Protein AF-A0A1F5S0Z3-F1 (afdb_monomer_lite)

Secondary structure (DSSP, 8-state):
-PPPPEEEEEE-BS-SHHHHHHHTTTHHHHHHHTTSEEEE-TTTS-HHHHHSSSSPPPEEEEEEESB--SHHHHHHHHHHHHHEEEEEEEHHHHHH--GGGGGGGS-HHHHHHHH-TTGGGS-------GGGTS---EEE-BTTB-HHHHHHHHHHHHTTPPPPPP-SBHHHHHHHTT---GGGGT----GGGBB--STTHHHHTT-----TT-BPPSS---SS------HHHHHHHHHHHHTTTS-HHHHHHHHHHTT----

Organism: NCBI:txid1797985

pLDDT: mean 86.99, std 13.48, range [38.66, 97.75]

Foldseek 3Di:
DPAAFEEAEEEAPDPCVQVVLQCVCPPVNVVLCVRHHYQYDPVPDPVCSVPVPVARAAGQEYEYEAWHFDPVSLVVLVRNQVRYVAYEHFELCQAFNFQLLLCVVDDVVVVQVVPDVCSVVDRGDSTTHSVVRHDHPYYQYFPHGHNVLVSQCSVCVSVVHHRDFQQQFQVVLCVVVVFDDVVVVLDLACRRFAGDDPSNVQSVVVHHHLRRRHGHAQADPDDPDDDGDGSVNVVVVSVVSNVVRDPPVVNQVSCSSSNNDDD

InterPro domains:
  IPR006137 NADH:ubiquinone oxidoreductase-like, 20kDa subunit [PF01058] (15-156)
  IPR037024 [NiFe]-hydrogenase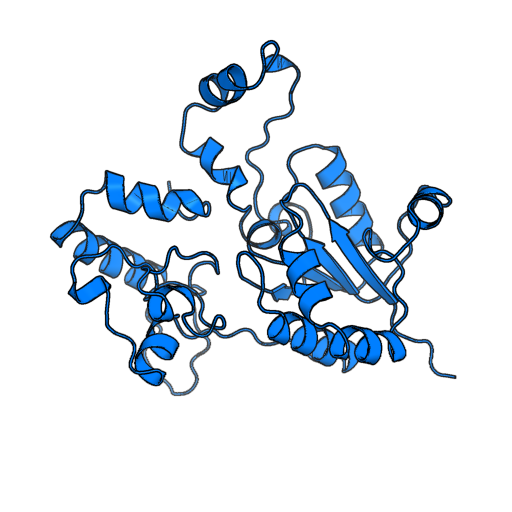, small subunit, N-terminal domain superfamily [G3DSA:3.40.50.700] (3-169)
  IPR051349 Hydrogenase complex-associated protein [PTHR42845] (3-248)

Radius of gyration: 19.69 Å; chains: 1; bounding box: 48×58×48 Å

Sequence (263 aa):
MKQKPKIAIISLTSCEGCEIAVLDLGAKLLEALKNVELVSFKYMMEASLCNKRNELPSCDIAFVEGSPANKKDIELLKEVRKKAEKVIALGHCAHLGGVQRMKNYGDKEKIAKSVYKQYKKIENNDGGGIDKYIKVDGVIPGCPITKDEFLRSLIAALAGREFEIEESPVCYECLNNSYECLLQKGEICLGPVTLGGCGAICVKSGQACWGCRGFLPEVLPLRDGACPVSTNAKLENLRSKLKEIASEEDIEGVEEIFGLRRD

Structure (mmCIF, N/CA/C/O backbone):
data_AF-A0A1F5S0Z3-F1
#
_entry.id   AF-A0A1F5S0Z3-F1
#
loop_
_atom_site.group_PDB
_atom_site.id
_atom_site.type_symbol
_atom_site.label_atom_id
_atom_site.label_alt_id
_atom_site.label_comp_id
_atom_site.label_asym_id
_atom_site.label_entity_id
_atom_site.label_seq_id
_atom_site.pdbx_PDB_ins_code
_atom_site.Cartn_x
_atom_site.Cartn_y
_atom_site.Cartn_z
_atom_site.occupancy
_atom_site.B_iso_or_equiv
_atom_site.auth_seq_id
_atom_site.auth_comp_id
_atom_site.auth_asym_id
_atom_site.auth_atom_id
_atom_site.pdbx_PDB_model_num
ATOM 1 N N . MET A 1 1 ? -28.296 -8.818 22.480 1.00 49.31 1 MET A N 1
ATOM 2 C CA . MET A 1 1 ? -27.742 -8.611 21.122 1.00 49.31 1 MET A CA 1
ATOM 3 C C . MET A 1 1 ? -26.228 -8.708 21.216 1.00 49.31 1 MET A C 1
ATOM 5 O O . MET A 1 1 ? -25.681 -8.134 22.147 1.00 49.31 1 MET A O 1
ATOM 9 N N . LYS A 1 2 ? -25.561 -9.463 20.333 1.00 63.94 2 LYS A N 1
ATOM 10 C CA . LYS A 1 2 ? -24.088 -9.525 20.302 1.00 63.94 2 LYS A CA 1
ATOM 11 C C . LYS A 1 2 ? -23.564 -8.147 19.873 1.00 63.94 2 LYS A C 1
ATOM 13 O O . LYS A 1 2 ? -24.117 -7.573 18.935 1.00 63.94 2 LYS A O 1
ATOM 18 N N . GLN A 1 3 ? -22.588 -7.591 20.589 1.00 83.81 3 GLN A N 1
ATOM 19 C CA . GLN A 1 3 ? -22.016 -6.287 20.244 1.00 83.81 3 GLN A CA 1
ATOM 20 C C . GLN A 1 3 ? -21.359 -6.377 18.861 1.00 83.81 3 GLN A C 1
ATOM 22 O O . GLN A 1 3 ? -20.687 -7.366 18.567 1.00 83.81 3 GLN A O 1
ATOM 27 N N . LYS A 1 4 ? -21.624 -5.394 17.991 1.00 90.56 4 LYS A N 1
ATOM 28 C CA . LYS A 1 4 ? -21.032 -5.360 16.650 1.00 90.56 4 LYS A CA 1
ATOM 29 C C . LYS A 1 4 ? -19.539 -5.039 16.767 1.00 90.56 4 LYS A C 1
ATOM 31 O O . LYS A 1 4 ? -19.211 -4.141 17.543 1.00 90.56 4 LYS A O 1
ATOM 36 N N . PRO A 1 5 ? -18.664 -5.709 16.000 1.00 92.50 5 PRO A N 1
ATOM 37 C CA . PRO A 1 5 ? -17.255 -5.349 15.956 1.00 92.50 5 PRO A CA 1
ATOM 38 C C . PRO A 1 5 ? -17.068 -3.912 15.471 1.00 92.50 5 PRO A C 1
ATOM 40 O O . PRO A 1 5 ? -17.700 -3.487 14.502 1.00 92.50 5 PRO A O 1
ATOM 43 N N . LYS A 1 6 ? -16.208 -3.172 16.154 1.00 93.31 6 LYS A N 1
ATOM 44 C CA . LYS A 1 6 ? -15.844 -1.790 15.890 1.00 93.31 6 LYS A CA 1
ATOM 45 C C . LYS A 1 6 ? -14.683 -1.732 14.917 1.00 93.31 6 LYS A C 1
ATOM 47 O O . LYS A 1 6 ? -13.618 -2.290 15.181 1.00 93.31 6 LYS A O 1
ATOM 52 N N . ILE A 1 7 ? -14.871 -1.004 13.826 1.00 94.31 7 ILE A N 1
ATOM 53 C CA . ILE A 1 7 ? -13.841 -0.792 12.814 1.00 94.31 7 ILE A CA 1
ATOM 54 C C . ILE A 1 7 ? -13.493 0.690 12.683 1.00 94.31 7 ILE A C 1
ATOM 56 O O . ILE A 1 7 ? -14.362 1.561 12.772 1.00 94.31 7 ILE A O 1
ATOM 60 N N . ALA A 1 8 ? -12.216 0.966 12.453 1.00 94.50 8 ALA A N 1
ATOM 61 C CA . ALA A 1 8 ? -11.696 2.291 12.155 1.00 94.50 8 ALA A CA 1
ATOM 62 C C . ALA A 1 8 ? -10.922 2.266 10.831 1.00 94.50 8 ALA A C 1
ATOM 64 O O . ALA A 1 8 ? -10.193 1.316 10.558 1.00 94.50 8 ALA A O 1
ATOM 65 N N . ILE A 1 9 ? -11.065 3.315 10.026 1.00 95.25 9 ILE A N 1
ATOM 66 C CA . ILE A 1 9 ? -10.259 3.589 8.836 1.00 95.25 9 ILE A CA 1
ATOM 67 C C . ILE A 1 9 ? -9.557 4.923 9.081 1.00 95.25 9 ILE A C 1
ATOM 69 O O . ILE A 1 9 ? -10.210 5.957 9.242 1.00 95.25 9 ILE A O 1
ATOM 73 N N . ILE A 1 10 ? -8.231 4.877 9.186 1.00 95.12 10 ILE A N 1
ATOM 74 C CA . ILE A 1 10 ? -7.384 5.996 9.598 1.00 95.12 10 ILE A CA 1
ATOM 75 C C . ILE A 1 10 ? -6.453 6.375 8.454 1.00 95.12 10 ILE A C 1
ATOM 77 O O . ILE A 1 10 ? -5.756 5.518 7.917 1.00 95.12 10 ILE A O 1
ATOM 81 N N . SER A 1 11 ? -6.405 7.667 8.143 1.00 93.62 11 SER A N 1
ATOM 82 C CA . SER A 1 11 ? -5.531 8.224 7.113 1.00 93.62 11 SER A CA 1
ATOM 83 C C . SER A 1 11 ? -4.340 8.943 7.737 1.00 93.62 11 SER A C 1
ATOM 85 O O . SER A 1 11 ? -4.516 9.801 8.607 1.00 93.62 11 SER A O 1
ATOM 87 N N . LEU A 1 12 ? -3.135 8.603 7.285 1.00 93.75 12 LEU A N 1
ATOM 88 C CA . LEU A 1 12 ? -1.908 9.372 7.505 1.00 93.75 12 LEU A CA 1
ATOM 89 C C . LEU A 1 12 ? -1.606 10.229 6.261 1.00 93.75 12 LEU A C 1
ATOM 91 O O . LEU A 1 12 ? -2.512 10.651 5.546 1.00 93.75 12 LEU A O 1
ATOM 95 N N . THR A 1 13 ? -0.329 10.480 5.961 1.00 92.06 13 THR A N 1
ATOM 96 C CA . THR A 1 13 ? 0.062 11.139 4.711 1.00 92.06 13 THR A CA 1
ATOM 97 C C . THR A 1 13 ? -0.139 10.184 3.527 1.00 92.06 13 THR A C 1
ATOM 99 O O . THR A 1 13 ? 0.563 9.174 3.398 1.00 92.06 13 THR A O 1
ATOM 102 N N . SER A 1 14 ? -1.116 10.493 2.670 1.00 92.56 14 SER A N 1
ATOM 103 C CA . SER A 1 14 ? -1.540 9.659 1.537 1.00 92.56 14 SER A CA 1
ATOM 104 C C . SER A 1 14 ? -2.239 10.482 0.439 1.00 92.56 14 SER A C 1
ATOM 106 O O . SER A 1 14 ? -2.376 11.700 0.553 1.00 92.56 14 SER A O 1
ATOM 108 N N . CYS A 1 15 ? -2.677 9.805 -0.629 1.00 94.88 15 CYS A N 1
ATOM 109 C CA . CYS A 1 15 ? -3.608 10.347 -1.625 1.00 94.88 15 CYS A CA 1
ATOM 110 C C . CYS A 1 15 ? -5.074 9.949 -1.363 1.00 94.88 15 CYS A C 1
ATOM 112 O O . CYS A 1 15 ? -5.926 10.255 -2.193 1.00 94.88 15 CYS A O 1
ATOM 114 N N . GLU A 1 16 ? -5.349 9.242 -0.258 1.00 95.31 16 GLU A N 1
ATOM 115 C CA . GLU A 1 16 ? -6.662 8.694 0.129 1.00 95.31 16 GLU A CA 1
ATOM 116 C C . GLU A 1 16 ? -7.268 7.720 -0.910 1.00 95.31 16 GLU A C 1
ATOM 118 O O . GLU A 1 16 ? -8.456 7.397 -0.887 1.00 95.31 16 GLU A O 1
ATOM 123 N N . GLY A 1 17 ? -6.453 7.213 -1.840 1.00 96.50 17 GLY A N 1
ATOM 124 C CA . GLY A 1 17 ? -6.903 6.329 -2.912 1.00 96.50 17 GLY A CA 1
ATOM 125 C C . GLY A 1 17 ? -7.399 4.969 -2.416 1.00 96.50 17 GLY A C 1
ATOM 126 O O . GLY A 1 17 ? -8.270 4.375 -3.056 1.00 96.50 17 GLY A O 1
ATOM 127 N N . CYS A 1 18 ? -6.886 4.463 -1.288 1.00 97.56 18 CYS A N 1
ATOM 128 C CA . CYS A 1 18 ? -7.368 3.190 -0.745 1.00 97.56 18 CYS A CA 1
ATOM 129 C C . CYS A 1 18 ? -8.739 3.365 -0.081 1.00 97.56 18 CYS A C 1
ATOM 131 O O . CYS A 1 18 ? -9.613 2.523 -0.278 1.00 97.56 18 CYS A O 1
ATOM 133 N N . GLU A 1 19 ? -8.971 4.479 0.614 1.00 95.81 19 GLU A N 1
ATOM 134 C CA . GLU A 1 19 ? -10.295 4.877 1.108 1.00 95.81 19 GLU A CA 1
ATOM 135 C C . GLU A 1 19 ? -11.322 4.997 -0.030 1.00 95.81 19 GLU 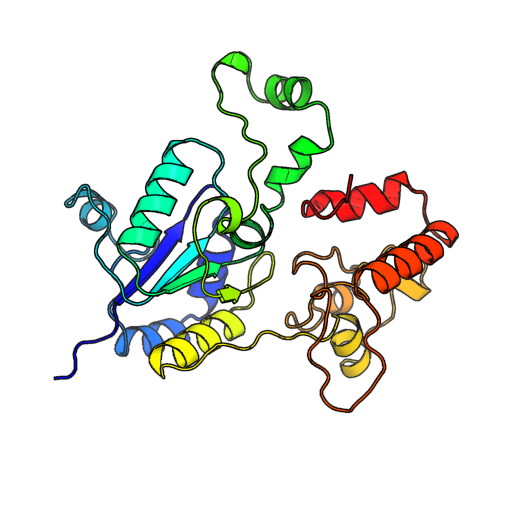A C 1
ATOM 137 O O . GLU A 1 19 ? -12.435 4.478 0.091 1.00 95.81 19 GLU A O 1
ATOM 142 N N . ILE A 1 20 ? -10.949 5.586 -1.173 1.00 96.56 20 ILE A N 1
ATOM 143 C CA . ILE A 1 20 ? -11.828 5.624 -2.355 1.00 96.56 20 ILE A CA 1
ATOM 144 C C . ILE A 1 20 ? -12.121 4.213 -2.888 1.00 96.56 20 ILE A C 1
ATOM 146 O O . ILE A 1 20 ? -13.270 3.912 -3.210 1.00 96.56 20 ILE A O 1
ATOM 150 N N . ALA A 1 21 ? -11.130 3.316 -2.929 1.00 96.50 21 ALA A N 1
ATOM 151 C CA . ALA A 1 21 ? -11.349 1.924 -3.330 1.00 96.50 21 ALA A CA 1
ATOM 152 C C . ALA A 1 21 ? -12.316 1.182 -2.384 1.00 96.50 21 ALA A C 1
ATOM 154 O O . ALA A 1 21 ? -13.112 0.357 -2.836 1.00 96.50 21 ALA A O 1
ATOM 155 N N . VAL A 1 22 ? -12.296 1.501 -1.084 1.00 95.88 22 VAL A N 1
ATOM 156 C CA . VAL A 1 22 ? -13.283 0.999 -0.114 1.00 95.88 22 VAL A CA 1
ATOM 157 C C . VAL A 1 22 ? -14.678 1.538 -0.426 1.00 95.88 22 VAL A C 1
ATOM 159 O O . VAL A 1 22 ? -15.637 0.769 -0.431 1.00 95.88 22 VAL A O 1
ATOM 162 N N . LEU A 1 23 ? -14.816 2.832 -0.723 1.00 94.94 23 LEU A N 1
ATOM 163 C CA . LEU A 1 23 ? -16.108 3.433 -1.079 1.00 94.94 23 LEU A CA 1
ATOM 164 C C . LEU A 1 23 ? -16.683 2.866 -2.391 1.00 94.94 23 LEU A C 1
ATOM 166 O O . LEU A 1 23 ? -17.899 2.696 -2.499 1.00 94.94 23 LEU A O 1
ATOM 170 N N . ASP A 1 24 ? -15.830 2.479 -3.345 1.00 95.62 24 ASP A N 1
ATOM 171 C CA . ASP A 1 24 ? -16.217 1.853 -4.623 1.00 95.62 24 ASP A CA 1
ATOM 172 C C . ASP A 1 24 ? -16.840 0.441 -4.474 1.00 95.62 24 ASP A C 1
ATOM 174 O O . ASP A 1 24 ? -17.329 -0.170 -5.432 1.00 95.62 24 ASP A O 1
ATOM 178 N N . LEU A 1 25 ? -16.888 -0.101 -3.252 1.00 95.06 25 LEU A N 1
ATOM 179 C CA . LEU A 1 25 ? -17.724 -1.264 -2.932 1.00 95.06 25 LEU A CA 1
ATOM 180 C C . LEU A 1 25 ? -19.227 -0.958 -3.006 1.00 95.06 25 LEU A C 1
ATOM 182 O O . LEU A 1 25 ? -20.027 -1.888 -3.151 1.00 95.06 25 LEU A O 1
ATOM 186 N N . GLY A 1 26 ? -19.626 0.312 -2.884 1.00 94.12 26 GLY A N 1
ATOM 187 C CA . GLY A 1 26 ? -21.016 0.752 -2.989 1.00 94.12 26 GLY A CA 1
ATOM 188 C C . GLY A 1 26 ? -21.960 -0.047 -2.085 1.00 94.12 26 GLY A C 1
ATOM 189 O O . GLY A 1 26 ? -21.800 -0.090 -0.864 1.00 94.12 26 GLY A O 1
ATOM 190 N N . ALA A 1 27 ? -22.942 -0.727 -2.683 1.00 94.44 27 ALA A N 1
ATOM 191 C CA . ALA A 1 27 ? -23.936 -1.515 -1.950 1.00 94.44 27 ALA A CA 1
ATOM 192 C C . ALA A 1 27 ? -23.319 -2.604 -1.050 1.00 94.44 27 ALA A C 1
ATOM 194 O O . ALA A 1 27 ? -23.827 -2.840 0.048 1.00 94.44 27 ALA A O 1
ATOM 195 N N . LYS A 1 28 ? -22.201 -3.221 -1.466 1.00 93.94 28 LYS A N 1
ATOM 196 C CA . LYS A 1 28 ? -21.509 -4.242 -0.661 1.00 93.94 28 LYS A CA 1
ATOM 197 C C . LYS A 1 28 ? -20.937 -3.654 0.631 1.00 93.94 28 LYS A C 1
ATOM 199 O O . LYS A 1 28 ? -20.971 -4.315 1.666 1.00 93.94 28 LYS A O 1
ATOM 204 N N . LEU A 1 29 ? -20.449 -2.408 0.597 1.00 92.06 29 LEU A N 1
ATOM 205 C CA . LEU A 1 29 ? -19.976 -1.721 1.802 1.00 92.06 29 LEU A CA 1
ATOM 206 C C . LEU A 1 29 ? -21.134 -1.475 2.766 1.00 92.06 29 LEU A C 1
ATOM 208 O O . LEU A 1 29 ? -21.024 -1.796 3.943 1.00 92.06 29 LEU A O 1
ATOM 212 N N . LEU A 1 30 ? -22.265 -0.969 2.268 1.00 91.56 30 LEU A N 1
ATOM 213 C CA . LEU A 1 30 ? -23.451 -0.729 3.097 1.00 91.56 30 LEU A CA 1
ATOM 214 C C . LEU A 1 30 ? -23.964 -2.015 3.756 1.00 91.56 30 LEU A C 1
ATOM 216 O O . LEU A 1 30 ? -24.409 -1.990 4.901 1.00 91.56 30 LEU A O 1
ATOM 220 N N . GLU A 1 31 ? -23.891 -3.144 3.053 1.00 92.56 31 GLU A N 1
ATOM 221 C CA . GLU A 1 31 ? -24.221 -4.452 3.613 1.00 92.56 31 GLU A CA 1
ATOM 222 C C . GLU A 1 31 ? -23.225 -4.893 4.692 1.00 92.56 31 GLU A C 1
ATOM 224 O O . GLU A 1 31 ? -23.645 -5.305 5.776 1.00 92.56 31 GLU A O 1
ATOM 229 N N . ALA A 1 32 ? -21.920 -4.740 4.450 1.00 90.31 32 ALA A N 1
ATOM 230 C CA . ALA A 1 32 ? -20.891 -5.031 5.445 1.00 90.31 32 ALA A CA 1
ATOM 231 C C . ALA A 1 32 ? -21.077 -4.181 6.717 1.00 90.31 32 ALA A C 1
ATOM 233 O O . ALA A 1 32 ? -21.054 -4.715 7.828 1.00 90.31 32 ALA A O 1
ATOM 234 N N . LEU A 1 33 ? -21.384 -2.888 6.562 1.00 89.81 33 LEU A N 1
ATOM 235 C CA . LEU A 1 33 ? -21.642 -1.945 7.656 1.00 89.81 33 LEU A CA 1
ATOM 236 C C . LEU A 1 33 ? -22.876 -2.293 8.505 1.00 89.81 33 LEU A C 1
ATOM 238 O O . LEU A 1 33 ? -22.985 -1.836 9.640 1.00 89.81 33 LEU A O 1
ATOM 242 N N . LYS A 1 34 ? -23.790 -3.159 8.041 1.00 91.75 34 LYS A N 1
ATOM 243 C CA . LYS A 1 34 ? -24.868 -3.682 8.905 1.00 91.75 34 LYS A CA 1
ATOM 244 C C . LYS A 1 34 ? -24.325 -4.564 10.030 1.00 91.75 34 LYS A C 1
ATOM 246 O O . LYS A 1 34 ? -24.973 -4.656 11.074 1.00 91.75 34 LYS A O 1
ATOM 251 N N . ASN A 1 35 ? -23.157 -5.174 9.842 1.00 91.69 35 ASN A N 1
ATOM 252 C CA . ASN A 1 35 ? -22.566 -6.148 10.761 1.00 91.69 35 ASN A CA 1
ATOM 253 C C . ASN A 1 35 ? -21.446 -5.569 11.636 1.00 91.69 35 ASN A C 1
ATOM 255 O O . ASN A 1 35 ? -21.014 -6.237 12.571 1.00 91.69 35 ASN A O 1
ATOM 259 N N . VAL A 1 36 ? -21.019 -4.331 11.377 1.00 92.25 36 VAL A N 1
ATOM 260 C CA . VAL A 1 36 ? -19.950 -3.645 12.117 1.00 92.25 36 VAL A CA 1
ATOM 261 C C . VAL A 1 36 ? -20.405 -2.280 12.621 1.00 92.25 36 VAL A C 1
ATOM 263 O O . VAL A 1 36 ? -21.405 -1.728 12.168 1.00 92.25 36 VAL A O 1
ATOM 266 N N . GLU A 1 37 ? -19.684 -1.741 13.592 1.00 91.69 37 GLU A N 1
ATOM 267 C CA . GLU A 1 37 ? -19.801 -0.362 14.051 1.00 91.69 37 GLU A CA 1
ATOM 268 C C . GLU A 1 37 ? -18.601 0.423 13.510 1.00 91.69 37 GLU A C 1
ATOM 270 O O . GLU A 1 37 ? -17.456 0.139 13.846 1.00 91.69 37 GLU A O 1
ATOM 275 N N . LEU A 1 38 ? -18.843 1.407 12.649 1.00 90.38 38 LEU A N 1
ATOM 276 C CA . LEU A 1 38 ? -17.786 2.270 12.133 1.00 90.38 38 LEU A CA 1
ATOM 277 C C . LEU A 1 38 ? -17.525 3.399 13.135 1.00 90.38 38 LEU A C 1
ATOM 279 O O . LEU A 1 38 ? -18.386 4.255 13.333 1.00 90.38 38 LEU A O 1
ATOM 283 N N . VAL A 1 39 ? -16.359 3.383 13.783 1.00 90.69 39 VAL A N 1
ATOM 284 C CA . VAL A 1 39 ? -16.029 4.334 14.861 1.00 90.69 39 VAL A CA 1
ATOM 285 C C . VAL A 1 39 ? -15.120 5.476 14.414 1.00 90.69 39 VAL A C 1
ATOM 287 O O . VAL A 1 39 ? -15.043 6.494 15.098 1.00 90.69 39 VAL A O 1
ATOM 290 N N . SER A 1 40 ? -14.442 5.320 13.276 1.00 89.00 40 SER A N 1
ATOM 291 C CA . SER A 1 40 ? -13.675 6.383 12.628 1.00 89.00 40 SER A CA 1
ATOM 292 C C . SER A 1 40 ? -13.595 6.118 11.128 1.00 89.00 40 SER A C 1
ATOM 294 O O . SER A 1 40 ? -13.119 5.060 10.726 1.00 89.00 40 SER A O 1
ATOM 296 N N . PHE A 1 41 ? -14.078 7.052 10.309 1.00 90.00 41 PHE A N 1
ATOM 297 C CA . PHE A 1 41 ? -13.842 7.095 8.865 1.00 90.00 41 PHE A CA 1
ATOM 298 C C . PHE A 1 41 ? -14.169 8.497 8.355 1.00 90.00 41 PHE A C 1
ATOM 300 O O . PHE A 1 41 ? -15.328 8.918 8.367 1.00 90.00 41 PHE A O 1
ATOM 307 N N . LYS A 1 42 ? -13.144 9.224 7.910 1.00 84.69 42 LYS A N 1
ATOM 308 C CA . LYS A 1 42 ? -13.230 10.651 7.568 1.00 84.69 42 LYS A CA 1
ATOM 309 C C . LYS A 1 42 ? -14.294 10.967 6.509 1.00 84.69 42 LYS A C 1
ATOM 311 O O . LYS A 1 42 ? -14.920 12.018 6.587 1.00 84.69 42 LYS A O 1
ATOM 316 N N . TYR A 1 43 ? -14.531 10.059 5.562 1.00 84.75 43 TYR A N 1
ATOM 317 C CA . TYR A 1 43 ? -15.522 10.245 4.497 1.00 84.75 43 TYR A CA 1
ATOM 318 C C . TYR A 1 43 ? -16.972 9.969 4.906 1.00 84.75 43 TYR A C 1
ATOM 320 O O . TYR A 1 43 ? -17.891 10.447 4.246 1.00 84.75 43 TYR A O 1
ATOM 328 N N . MET A 1 44 ? -17.200 9.193 5.968 1.00 79.50 44 MET A N 1
ATOM 329 C CA . MET A 1 44 ? -18.547 8.767 6.376 1.00 79.50 44 MET A CA 1
ATOM 330 C C . MET A 1 44 ? -19.010 9.362 7.704 1.00 79.50 44 MET A C 1
ATOM 332 O O . MET A 1 44 ? -20.181 9.231 8.058 1.00 79.50 44 MET A O 1
ATOM 336 N N . MET A 1 45 ? -18.110 9.992 8.454 1.00 78.19 45 MET A N 1
ATOM 337 C CA . MET A 1 45 ? -18.397 10.534 9.775 1.00 78.19 45 MET A CA 1
ATOM 338 C C . MET A 1 45 ? -18.180 12.040 9.782 1.00 78.19 45 MET A C 1
ATOM 340 O O . MET A 1 45 ? -17.230 12.549 9.192 1.00 78.19 45 MET A O 1
ATOM 344 N N . GLU A 1 46 ? -19.052 12.768 10.480 1.00 63.16 46 GLU A N 1
ATOM 345 C CA . GLU A 1 46 ? -18.839 14.197 10.677 1.00 63.16 46 GLU A CA 1
ATOM 346 C C . GLU A 1 46 ? -17.492 14.443 11.360 1.00 63.16 46 GLU A C 1
ATOM 348 O O . GLU A 1 46 ? -17.186 13.839 12.391 1.00 63.16 46 GLU A O 1
ATOM 353 N N . ALA A 1 47 ? -16.736 15.428 10.867 1.00 56.69 47 ALA A N 1
ATOM 354 C CA . ALA A 1 47 ? -15.515 15.890 11.525 1.00 56.69 47 ALA A CA 1
ATOM 355 C C . ALA A 1 47 ? -15.760 16.259 13.002 1.00 56.69 47 ALA A C 1
ATOM 357 O O . ALA A 1 47 ? -14.874 16.110 13.836 1.00 56.69 47 ALA A O 1
ATOM 358 N N . SER A 1 48 ? -16.983 16.686 13.346 1.00 46.84 48 SER A N 1
ATOM 359 C CA . SER A 1 48 ? -17.397 16.977 14.720 1.00 46.84 48 SER A CA 1
ATOM 360 C C . SER A 1 48 ? -17.399 15.732 15.623 1.00 46.84 48 SER A C 1
ATOM 362 O O . SER A 1 48 ? -17.085 15.846 16.802 1.00 46.84 48 SER A O 1
ATOM 364 N N . LEU A 1 49 ? -17.691 14.541 15.093 1.00 51.06 49 LEU A N 1
ATOM 365 C CA . LEU A 1 49 ? -17.675 13.275 15.833 1.00 51.06 49 LEU A CA 1
ATOM 366 C C . LEU A 1 49 ? -16.253 12.727 15.992 1.00 51.06 49 LEU A C 1
ATOM 368 O O . LEU A 1 49 ? -15.943 12.169 17.043 1.00 51.06 49 LEU A O 1
ATOM 372 N N . CYS A 1 50 ? -15.385 12.965 15.005 1.00 50.06 50 CYS A N 1
ATOM 373 C CA . CYS A 1 50 ? -13.955 12.662 15.093 1.00 50.06 50 CYS A CA 1
ATOM 374 C C . CYS A 1 50 ? -13.196 13.633 16.022 1.00 50.06 50 CYS A C 1
ATOM 376 O O . CYS A 1 50 ? -12.213 13.231 16.629 1.00 50.06 50 CYS A O 1
ATOM 378 N N . ASN A 1 51 ? -13.668 14.884 16.169 1.00 43.53 51 ASN A N 1
ATOM 379 C CA . ASN A 1 51 ? -13.007 15.939 16.957 1.00 43.53 51 ASN A CA 1
ATOM 380 C C . AS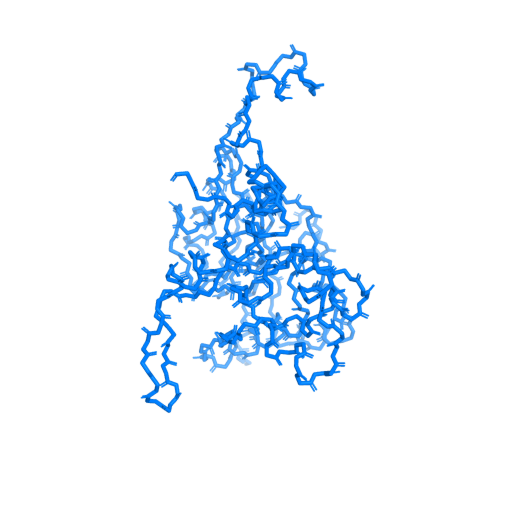N A 1 51 ? -13.639 16.219 18.340 1.00 43.53 51 ASN A C 1
ATOM 382 O O . ASN A 1 51 ? -13.000 16.849 19.176 1.00 43.53 51 ASN A O 1
ATOM 386 N N . LYS A 1 52 ? -14.888 15.805 18.627 1.00 43.72 52 LYS A N 1
ATOM 387 C CA . LYS A 1 52 ? -15.531 16.046 19.947 1.00 43.72 52 LYS A CA 1
ATOM 388 C C . LYS A 1 52 ? -14.906 15.240 21.081 1.00 43.72 52 LYS A C 1
ATOM 390 O O . LYS A 1 52 ? -15.052 15.602 22.245 1.00 43.72 52 LYS A O 1
ATOM 395 N N . ARG A 1 53 ? -14.235 14.142 20.753 1.00 46.25 53 ARG A N 1
ATOM 396 C CA . ARG A 1 53 ? -13.369 13.396 21.659 1.00 46.25 53 ARG A CA 1
ATOM 397 C C . ARG A 1 53 ? -11.980 13.639 21.095 1.00 46.25 53 ARG A C 1
ATOM 399 O O . ARG A 1 53 ? -11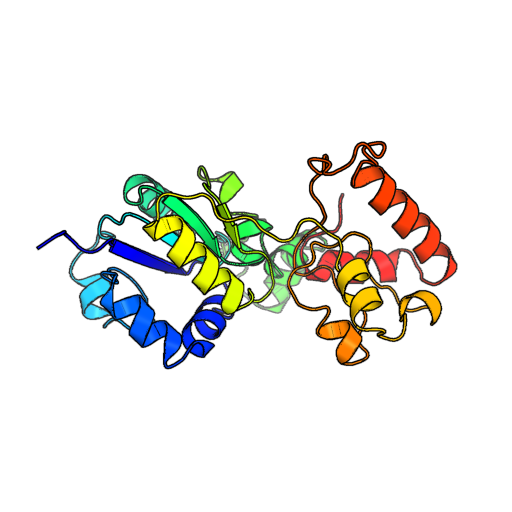.725 13.174 19.996 1.00 46.25 53 ARG A O 1
ATOM 406 N N . ASN A 1 54 ? -11.110 14.381 21.775 1.00 52.03 54 ASN A N 1
ATOM 407 C CA . ASN A 1 54 ? -9.707 14.590 21.364 1.00 52.03 54 ASN A CA 1
ATOM 408 C C . ASN A 1 54 ? -8.878 13.283 21.418 1.00 52.03 54 ASN A C 1
ATOM 410 O O . ASN A 1 54 ? -7.704 13.287 21.763 1.00 52.03 54 ASN A O 1
ATOM 414 N N . GLU A 1 55 ? -9.523 12.151 21.169 1.00 67.06 55 GLU A N 1
ATOM 415 C CA . GLU A 1 55 ? -9.081 10.808 21.449 1.00 67.06 55 GLU A CA 1
ATOM 416 C C . GLU A 1 55 ? -9.762 9.864 20.466 1.00 67.06 55 GLU A C 1
ATOM 418 O O . GLU A 1 55 ? -10.993 9.806 20.371 1.00 67.06 55 GLU A O 1
ATOM 423 N N . LEU A 1 56 ? -8.949 9.067 19.781 1.00 78.25 56 LEU A N 1
ATOM 424 C CA . LEU A 1 56 ? -9.438 8.001 18.920 1.00 78.25 56 LEU A CA 1
ATOM 425 C C . LEU A 1 56 ? -10.272 7.001 19.757 1.00 78.25 56 LEU A C 1
ATOM 427 O O . LEU A 1 56 ? -9.848 6.653 20.858 1.00 78.25 56 LEU A O 1
ATOM 431 N N . PRO A 1 57 ? -11.455 6.533 19.326 1.00 85.56 57 PRO A N 1
ATOM 432 C CA . PRO A 1 57 ? -12.179 5.484 20.046 1.00 85.56 57 PRO A CA 1
ATOM 433 C C . PRO A 1 57 ? -11.481 4.122 19.906 1.00 85.56 57 PRO A C 1
ATOM 435 O O . PRO A 1 57 ? -10.899 3.822 18.865 1.00 85.56 57 PRO A O 1
ATOM 438 N N . SER A 1 58 ? -11.568 3.272 20.936 1.00 92.62 58 SER A N 1
ATOM 439 C CA . SER A 1 58 ? -11.103 1.881 20.836 1.00 92.62 58 SER A CA 1
ATOM 440 C C . SER A 1 58 ? -11.883 1.103 19.777 1.00 92.62 58 SER A C 1
ATOM 442 O O . SER A 1 58 ? -13.098 1.285 19.635 1.00 92.62 58 SER A O 1
ATOM 444 N N . CYS A 1 59 ? -11.190 0.222 19.059 1.00 93.56 59 CYS A N 1
ATOM 445 C CA . CYS A 1 59 ? -11.756 -0.591 17.987 1.00 93.56 59 CYS A CA 1
ATOM 446 C C . CYS A 1 59 ? -11.150 -1.997 17.962 1.00 93.56 59 CYS A C 1
ATOM 448 O O . CYS A 1 59 ? -10.043 -2.223 18.446 1.00 93.56 59 CYS A O 1
ATOM 450 N N . ASP A 1 60 ? -11.875 -2.940 17.372 1.00 93.75 60 ASP A N 1
ATOM 451 C CA . ASP A 1 60 ? -11.380 -4.301 17.175 1.00 93.75 60 ASP A CA 1
ATOM 452 C C . ASP A 1 60 ? -10.381 -4.332 16.006 1.00 93.75 60 ASP A C 1
ATOM 454 O O . ASP A 1 60 ? -9.359 -5.015 16.055 1.00 93.75 60 ASP A O 1
ATOM 458 N N . ILE A 1 61 ? -10.643 -3.556 14.947 1.00 94.50 61 ILE A N 1
ATOM 459 C CA . ILE A 1 61 ? -9.796 -3.507 13.749 1.00 94.50 61 ILE A CA 1
ATOM 460 C C . ILE A 1 61 ? -9.604 -2.057 13.302 1.00 94.50 61 ILE A C 1
ATOM 462 O O . ILE A 1 61 ? -10.574 -1.351 13.026 1.00 94.50 61 ILE A O 1
ATOM 466 N N . ALA A 1 62 ? -8.350 -1.639 13.156 1.00 96.00 62 ALA A N 1
ATOM 467 C CA . ALA A 1 62 ? -7.976 -0.394 12.502 1.00 96.00 62 ALA A CA 1
ATOM 468 C C . ALA A 1 62 ? -7.293 -0.680 11.161 1.00 96.00 62 ALA A C 1
ATOM 470 O O . ALA A 1 62 ? -6.217 -1.275 11.116 1.00 96.00 62 ALA A O 1
ATOM 471 N N . PHE A 1 63 ? -7.899 -0.217 10.074 1.00 97.31 63 PHE A N 1
ATOM 472 C CA . PHE A 1 63 ? -7.259 -0.115 8.770 1.00 97.31 63 PHE A CA 1
ATOM 473 C C . PHE A 1 63 ? -6.538 1.229 8.694 1.00 97.31 63 PHE A C 1
ATOM 475 O O . PHE A 1 63 ? -7.153 2.270 8.920 1.00 97.31 63 PHE A O 1
ATOM 482 N N . VAL A 1 64 ? -5.240 1.217 8.405 1.00 97.50 64 VAL A N 1
ATOM 483 C CA . VAL A 1 64 ? -4.418 2.433 8.356 1.00 97.50 64 VAL A CA 1
ATOM 484 C C . VAL A 1 64 ? -3.889 2.625 6.943 1.00 97.50 64 VAL A C 1
ATOM 486 O O . VAL A 1 64 ? -3.106 1.802 6.477 1.00 97.50 64 VAL A O 1
ATOM 489 N N . GLU A 1 65 ? -4.298 3.701 6.274 1.00 97.06 65 GLU A N 1
ATOM 490 C CA . GLU A 1 65 ? -3.746 4.146 4.992 1.00 97.06 65 GLU A CA 1
ATOM 491 C C . GLU A 1 65 ? -2.663 5.214 5.207 1.00 97.06 65 GLU A C 1
ATOM 493 O O . GLU A 1 65 ? -2.708 6.012 6.143 1.00 97.06 65 GLU A O 1
ATOM 498 N N . GLY A 1 66 ? -1.704 5.270 4.282 1.00 95.12 66 GLY A N 1
ATOM 499 C CA . GLY A 1 66 ? -0.685 6.313 4.251 1.00 95.12 66 GLY A CA 1
ATOM 500 C C . GLY A 1 66 ? 0.562 5.966 5.051 1.00 95.12 66 GLY A C 1
ATOM 501 O O . GLY A 1 66 ? 0.580 5.036 5.852 1.00 95.12 66 GLY A O 1
ATOM 502 N N . SER A 1 67 ? 1.629 6.728 4.819 1.00 93.12 67 SER A N 1
ATOM 503 C CA . SER A 1 67 ? 2.861 6.603 5.606 1.00 93.12 67 SER A CA 1
ATOM 504 C C . SER A 1 67 ? 2.990 7.759 6.591 1.00 93.12 67 SER A C 1
ATOM 506 O O . SER A 1 67 ? 2.592 8.876 6.253 1.00 93.12 67 SER A O 1
ATOM 508 N N . PRO A 1 68 ? 3.651 7.566 7.737 1.00 92.38 68 PRO A N 1
ATOM 509 C CA . PRO A 1 68 ? 3.964 8.663 8.634 1.00 92.38 68 PRO A CA 1
ATOM 510 C C . PRO A 1 68 ? 5.055 9.566 8.042 1.00 92.38 68 PRO A C 1
ATOM 512 O O . PRO A 1 68 ? 6.208 9.158 7.891 1.00 92.38 68 PRO A O 1
ATOM 515 N N . ALA A 1 69 ? 4.695 10.808 7.711 1.00 89.06 69 ALA A N 1
ATOM 516 C CA . ALA A 1 69 ? 5.614 11.795 7.142 1.00 89.06 69 ALA A CA 1
ATOM 517 C C . ALA A 1 69 ? 6.174 12.770 8.187 1.00 89.06 69 ALA A C 1
ATOM 519 O O . ALA A 1 69 ? 7.225 13.372 7.974 1.00 89.06 69 ALA A O 1
ATOM 520 N N . ASN A 1 70 ? 5.498 12.928 9.325 1.00 88.69 70 ASN A N 1
ATOM 521 C CA . ASN A 1 70 ? 5.847 13.878 10.383 1.00 88.69 70 ASN A CA 1
ATOM 522 C C . ASN A 1 70 ? 5.594 13.277 11.779 1.00 88.69 70 ASN A C 1
ATOM 524 O O . ASN A 1 70 ? 5.014 12.197 11.913 1.00 88.69 70 ASN A O 1
ATOM 528 N N . LYS A 1 71 ? 6.021 13.979 12.834 1.00 91.00 71 LYS A N 1
ATOM 529 C CA . LYS A 1 71 ? 5.846 13.526 14.226 1.00 91.00 71 LYS A CA 1
ATOM 530 C C . LYS A 1 71 ? 4.389 13.277 14.619 1.00 91.00 71 LYS A C 1
ATOM 532 O O . LYS A 1 71 ? 4.132 12.304 15.322 1.00 91.00 71 LYS A O 1
ATOM 537 N N . LYS A 1 72 ? 3.447 14.097 14.143 1.00 90.56 72 LYS A N 1
ATOM 538 C CA . LYS A 1 72 ? 2.017 13.942 14.457 1.00 90.56 72 LYS A CA 1
ATOM 539 C C . LYS A 1 72 ? 1.456 12.654 13.866 1.00 90.56 72 LYS A C 1
ATOM 541 O O . LYS A 1 72 ? 0.695 11.969 14.539 1.00 90.56 72 LYS A O 1
ATOM 546 N N . ASP A 1 73 ? 1.878 12.287 12.656 1.00 92.62 73 ASP A N 1
ATOM 547 C CA . ASP A 1 73 ? 1.479 11.013 12.048 1.00 92.62 73 ASP A CA 1
ATOM 548 C C . ASP A 1 73 ? 1.976 9.828 12.892 1.00 92.62 73 ASP A C 1
ATOM 550 O O . ASP A 1 73 ? 1.245 8.866 13.111 1.00 92.62 73 ASP A O 1
ATOM 554 N N . ILE A 1 74 ? 3.210 9.904 13.407 1.00 93.62 74 ILE A N 1
ATOM 555 C CA . ILE A 1 74 ? 3.795 8.861 14.268 1.00 93.62 74 ILE A CA 1
ATOM 556 C C . ILE A 1 74 ? 3.057 8.782 15.613 1.00 93.62 74 ILE A C 1
ATOM 558 O O . ILE A 1 74 ? 2.826 7.687 16.128 1.00 93.62 74 ILE A O 1
ATOM 562 N N . GLU A 1 75 ? 2.704 9.924 16.202 1.00 93.75 75 GLU A N 1
ATOM 563 C CA . GLU A 1 75 ? 1.932 9.999 17.448 1.00 93.75 75 GLU A CA 1
ATOM 564 C C . GLU A 1 75 ? 0.537 9.394 17.275 1.00 93.75 75 GLU A C 1
ATOM 566 O O . GLU A 1 75 ? 0.162 8.514 18.054 1.00 93.75 75 GLU A O 1
ATOM 571 N N . LEU A 1 76 ? -0.175 9.778 16.209 1.00 93.50 76 LEU A N 1
ATOM 572 C CA . LEU A 1 76 ? -1.471 9.207 15.848 1.00 93.50 76 LEU A CA 1
ATOM 573 C C . LEU A 1 76 ? -1.365 7.696 15.629 1.00 93.50 76 LEU A C 1
ATOM 575 O O . LEU A 1 76 ? -2.143 6.935 16.196 1.00 93.50 76 LEU A O 1
ATOM 579 N N . LEU A 1 77 ? -0.370 7.237 14.869 1.00 95.06 77 LEU A N 1
ATOM 580 C CA . LEU A 1 77 ? -0.152 5.816 14.598 1.00 95.06 77 LEU A CA 1
ATOM 581 C C . LEU A 1 77 ? 0.091 5.004 15.884 1.00 95.06 77 LEU A C 1
ATOM 583 O O . LEU A 1 77 ? -0.448 3.908 16.055 1.00 95.06 77 LEU A O 1
ATOM 587 N N . LYS A 1 78 ? 0.864 5.553 16.828 1.00 96.06 78 LYS A N 1
ATOM 588 C CA . LYS A 1 78 ? 1.066 4.945 18.153 1.00 96.06 78 LYS A CA 1
ATOM 589 C C . LYS A 1 78 ? -0.218 4.926 18.978 1.00 96.06 78 LYS A C 1
ATOM 591 O O . LYS A 1 78 ? -0.434 3.972 19.726 1.00 96.06 78 LYS A O 1
ATOM 596 N N . GLU A 1 79 ? -1.062 5.948 18.868 1.00 95.31 79 GLU A N 1
ATOM 597 C CA . GLU A 1 79 ? -2.369 5.973 19.528 1.00 95.31 79 GLU A CA 1
ATOM 598 C C . GLU A 1 79 ? -3.320 4.923 18.938 1.00 95.31 79 GLU A C 1
ATOM 600 O O . GLU A 1 79 ? -3.918 4.157 19.696 1.00 95.31 79 GLU A O 1
ATOM 605 N N . VAL A 1 80 ? -3.373 4.801 17.605 1.00 95.56 80 VAL A N 1
ATOM 606 C CA . VAL A 1 80 ? -4.109 3.740 16.897 1.00 95.56 80 VAL A CA 1
ATOM 607 C C . VAL A 1 80 ? -3.700 2.377 17.431 1.00 95.56 80 VAL A C 1
ATOM 609 O O . VAL A 1 80 ? -4.555 1.598 17.847 1.00 95.56 80 VAL A O 1
ATOM 612 N N . ARG A 1 81 ? -2.394 2.102 17.516 1.00 96.94 81 ARG A N 1
ATOM 613 C CA . ARG A 1 81 ? -1.908 0.810 18.007 1.00 96.94 81 ARG A CA 1
ATOM 614 C C . ARG A 1 81 ? -2.333 0.505 19.444 1.00 96.94 81 ARG A C 1
ATOM 616 O O . ARG A 1 81 ? -2.592 -0.655 19.746 1.00 96.94 81 ARG A O 1
ATOM 623 N N . LYS A 1 82 ? -2.395 1.511 20.323 1.00 96.81 82 LYS A N 1
ATOM 624 C CA . LYS A 1 82 ? -2.837 1.342 21.721 1.00 96.81 82 LYS A CA 1
ATOM 625 C C . LYS A 1 82 ? -4.331 1.036 21.839 1.00 96.81 82 LYS A C 1
ATOM 627 O O . LYS A 1 82 ? -4.742 0.448 22.833 1.00 96.81 82 LYS A O 1
ATOM 632 N N . LYS A 1 83 ? -5.132 1.488 20.874 1.00 95.50 83 LYS A N 1
ATOM 633 C CA . LYS A 1 83 ? -6.599 1.467 20.942 1.00 95.50 83 LYS A CA 1
ATOM 634 C C . LYS A 1 83 ? -7.251 0.434 20.025 1.00 95.50 83 LYS A C 1
ATOM 636 O O . LYS A 1 83 ? -8.426 0.131 20.216 1.00 95.50 83 LYS A O 1
ATOM 641 N N . ALA A 1 84 ? -6.507 -0.088 19.056 1.00 95.75 84 ALA A N 1
ATOM 642 C CA . ALA A 1 84 ? -6.942 -1.143 18.156 1.00 95.75 84 ALA A CA 1
ATOM 643 C C . ALA A 1 84 ? -6.430 -2.512 18.619 1.00 95.75 84 ALA A C 1
ATOM 645 O O . ALA A 1 84 ? -5.237 -2.652 18.910 1.00 95.75 84 ALA A O 1
ATOM 646 N N . GLU A 1 85 ? -7.287 -3.536 18.623 1.00 94.12 85 GLU A N 1
ATOM 647 C CA . GLU A 1 85 ? -6.838 -4.919 18.848 1.00 94.12 85 GLU A CA 1
ATOM 648 C C . GLU A 1 85 ? -6.015 -5.437 17.662 1.00 94.12 85 GLU A C 1
ATOM 650 O O . GLU A 1 85 ? -4.936 -5.999 17.855 1.00 94.12 85 GLU A O 1
ATOM 655 N N . LYS A 1 86 ? -6.465 -5.166 16.430 1.00 93.81 86 LYS A N 1
ATOM 656 C CA . LYS A 1 86 ? -5.725 -5.449 15.193 1.00 93.81 86 LYS A CA 1
ATOM 657 C C . LYS A 1 86 ? -5.463 -4.183 14.384 1.00 93.81 86 LYS A C 1
ATOM 659 O O . LYS A 1 86 ? -6.361 -3.365 14.208 1.00 93.81 86 LYS A O 1
ATOM 664 N N . VAL A 1 87 ? -4.254 -4.046 13.845 1.00 96.06 87 VAL A N 1
ATOM 665 C CA . VAL A 1 87 ? -3.893 -2.989 12.888 1.00 96.06 87 VAL A CA 1
ATOM 666 C C . VAL A 1 87 ? -3.521 -3.619 11.557 1.00 96.06 87 VAL A C 1
ATOM 668 O O . VAL A 1 87 ? -2.590 -4.419 11.484 1.00 96.06 87 VAL A O 1
ATOM 671 N N . ILE A 1 88 ? -4.233 -3.223 10.507 1.00 96.00 88 ILE A N 1
ATOM 672 C CA . ILE A 1 88 ? -4.029 -3.687 9.139 1.00 96.00 88 ILE A CA 1
ATOM 673 C C . ILE A 1 88 ? -3.494 -2.524 8.302 1.00 96.00 88 ILE A C 1
ATOM 675 O O . ILE A 1 88 ? -4.137 -1.476 8.212 1.00 96.00 88 ILE A O 1
ATOM 679 N N . ALA A 1 89 ? -2.327 -2.700 7.682 1.00 97.00 89 ALA A N 1
ATOM 680 C CA . ALA A 1 89 ? -1.796 -1.730 6.730 1.00 97.00 89 ALA A CA 1
ATOM 681 C C . ALA A 1 89 ? -2.636 -1.761 5.445 1.00 97.00 89 ALA A C 1
ATOM 683 O O . ALA A 1 89 ? -2.739 -2.796 4.783 1.00 97.00 89 ALA A O 1
ATOM 684 N N . LEU A 1 90 ? -3.240 -0.627 5.104 1.00 97.75 90 LEU A N 1
ATOM 685 C CA . LEU A 1 90 ? -4.122 -0.459 3.959 1.00 97.75 90 LEU A CA 1
ATOM 686 C C . LEU A 1 90 ? -3.356 0.211 2.812 1.00 97.75 90 LEU A C 1
ATOM 688 O O . LEU A 1 90 ? -3.160 1.426 2.789 1.00 97.75 90 LEU A O 1
ATOM 692 N N . GLY A 1 91 ? -2.915 -0.600 1.857 1.00 97.31 91 GLY A N 1
ATOM 693 C CA . GLY A 1 91 ? -2.246 -0.154 0.644 1.00 97.31 91 GLY A CA 1
ATOM 694 C C . GLY A 1 91 ? -0.741 0.059 0.773 1.00 97.31 91 GLY A C 1
ATOM 695 O O . GLY A 1 91 ? -0.130 -0.006 1.842 1.00 97.31 91 GLY A O 1
ATOM 696 N N . HIS A 1 92 ? -0.131 0.337 -0.377 1.00 96.06 92 HIS A N 1
ATOM 697 C CA . HIS A 1 92 ? 1.316 0.421 -0.564 1.00 96.06 92 HIS A CA 1
ATOM 698 C C . HIS A 1 92 ? 1.982 1.501 0.295 1.00 96.06 92 HIS A C 1
ATOM 700 O O . HIS A 1 92 ? 3.080 1.303 0.813 1.00 96.06 92 HIS A O 1
ATOM 706 N N . CYS A 1 93 ? 1.308 2.634 0.502 1.00 95.94 93 CYS A N 1
ATOM 707 C CA . CYS A 1 93 ? 1.814 3.703 1.362 1.00 95.94 93 CYS A CA 1
ATOM 708 C C . CYS A 1 93 ? 1.999 3.241 2.809 1.00 95.94 93 CYS A C 1
ATOM 710 O O . CYS A 1 93 ? 3.057 3.481 3.386 1.00 95.94 93 CYS A O 1
ATOM 712 N N . ALA A 1 94 ? 1.007 2.553 3.373 1.00 96.69 94 ALA A N 1
ATOM 713 C CA . ALA A 1 94 ? 1.086 2.041 4.735 1.00 96.69 94 ALA A CA 1
ATOM 714 C C . ALA A 1 94 ? 2.011 0.824 4.843 1.00 96.69 94 ALA A C 1
ATOM 716 O O . ALA A 1 94 ? 2.660 0.640 5.868 1.00 96.69 94 ALA A O 1
ATOM 717 N N . HIS A 1 95 ? 2.098 0.012 3.789 1.00 94.44 95 HIS A N 1
ATOM 718 C CA . HIS A 1 95 ? 2.922 -1.191 3.781 1.00 94.44 95 HIS A CA 1
ATOM 719 C C . HIS A 1 95 ? 4.418 -0.909 3.572 1.00 94.44 95 HIS A C 1
ATOM 721 O O . HIS A 1 95 ? 5.236 -1.380 4.350 1.00 94.44 95 HIS A O 1
ATOM 727 N N . LEU A 1 96 ? 4.784 -0.138 2.541 1.00 92.56 96 LEU A N 1
ATOM 728 C CA . LEU A 1 96 ? 6.176 0.028 2.079 1.00 92.56 96 LEU A CA 1
ATOM 729 C C . LEU A 1 96 ? 6.643 1.490 2.037 1.00 92.56 96 LEU A C 1
ATOM 731 O O . LEU A 1 96 ? 7.809 1.784 1.747 1.00 92.56 96 LEU A O 1
ATOM 735 N N . GLY A 1 97 ? 5.753 2.421 2.378 1.00 91.19 97 GLY A N 1
ATOM 736 C CA . GLY A 1 97 ? 6.048 3.845 2.444 1.00 91.19 97 GLY A CA 1
ATOM 737 C C . GLY A 1 97 ? 5.731 4.624 1.179 1.00 91.19 97 GLY A C 1
ATOM 738 O O . GLY A 1 97 ? 5.971 5.822 1.181 1.00 91.19 97 GLY A O 1
ATOM 739 N N . GLY A 1 98 ? 5.171 4.003 0.138 1.00 88.94 98 GLY A N 1
ATOM 740 C CA . GLY A 1 98 ? 4.495 4.747 -0.925 1.00 88.94 98 GLY A CA 1
ATOM 741 C C . GLY A 1 98 ? 5.379 5.540 -1.890 1.00 88.94 98 GLY A C 1
ATOM 742 O O . GLY A 1 98 ? 6.606 5.561 -1.798 1.00 88.94 98 GLY A O 1
ATOM 743 N N . VAL A 1 99 ? 4.714 6.251 -2.803 1.00 91.31 99 VAL A N 1
ATOM 744 C CA . VAL A 1 99 ? 5.330 7.155 -3.795 1.00 91.31 99 VAL A CA 1
ATOM 745 C C . VAL A 1 99 ? 6.099 8.315 -3.145 1.00 91.31 99 VAL A C 1
ATOM 747 O O . VAL A 1 99 ? 7.072 8.834 -3.678 1.00 91.31 99 VAL A O 1
ATOM 750 N N . GLN A 1 100 ? 5.734 8.693 -1.924 1.00 87.94 100 GLN A N 1
ATOM 751 C CA . GLN A 1 100 ? 6.397 9.720 -1.122 1.00 87.94 100 GLN A CA 1
ATOM 752 C C . GLN A 1 100 ? 7.836 9.359 -0.733 1.00 87.94 100 GLN A C 1
ATOM 754 O O . GLN A 1 100 ? 8.583 10.240 -0.296 1.00 87.94 100 GLN A O 1
ATOM 759 N N . ARG A 1 101 ? 8.253 8.093 -0.880 1.00 89.50 101 ARG A N 1
ATOM 760 C CA . ARG A 1 101 ? 9.656 7.688 -0.724 1.00 89.50 101 ARG A CA 1
ATOM 761 C C . ARG A 1 101 ? 10.525 8.023 -1.928 1.00 89.50 101 ARG A C 1
ATOM 763 O O . ARG A 1 101 ? 11.734 8.080 -1.738 1.00 89.50 101 ARG A O 1
ATOM 770 N N . MET A 1 102 ? 9.955 8.340 -3.095 1.00 89.75 102 MET A N 1
ATOM 771 C CA . MET A 1 102 ? 10.722 8.746 -4.285 1.00 89.75 102 MET A CA 1
ATOM 772 C C . MET A 1 102 ? 11.722 9.867 -3.975 1.00 89.75 102 MET A C 1
ATOM 774 O O . MET A 1 102 ? 12.864 9.840 -4.420 1.00 89.75 102 MET A O 1
ATOM 778 N N . LYS A 1 103 ? 11.333 10.823 -3.119 1.00 89.31 103 LYS A N 1
ATOM 779 C CA . LYS A 1 103 ? 12.201 11.934 -2.694 1.00 89.31 103 LYS A CA 1
ATOM 780 C C . LYS A 1 103 ? 13.504 11.483 -2.021 1.00 89.31 103 LYS A C 1
ATOM 782 O O . LYS A 1 103 ? 14.440 12.272 -1.959 1.00 89.31 103 LYS A O 1
ATOM 787 N N . ASN A 1 104 ? 13.553 10.264 -1.481 1.00 90.31 104 ASN A N 1
ATOM 788 C CA . ASN A 1 104 ? 14.702 9.747 -0.745 1.00 90.31 104 ASN A CA 1
ATOM 789 C C . ASN A 1 104 ? 15.836 9.296 -1.679 1.00 90.31 104 ASN A C 1
ATOM 791 O O . ASN A 1 104 ? 16.967 9.208 -1.216 1.00 90.31 104 ASN A O 1
ATOM 795 N N . TYR A 1 105 ? 15.547 9.035 -2.959 1.00 89.88 105 TYR A N 1
ATOM 796 C CA . TYR A 1 105 ? 16.547 8.620 -3.952 1.00 89.88 105 TYR A CA 1
ATOM 797 C C . TYR A 1 105 ? 17.251 9.799 -4.635 1.00 89.88 105 TYR A C 1
ATOM 799 O O . TYR A 1 105 ? 18.248 9.612 -5.324 1.00 89.88 105 TYR A O 1
ATOM 807 N N . GLY A 1 106 ? 16.763 11.023 -4.411 1.00 88.44 106 GLY A N 1
ATOM 808 C CA . GLY A 1 106 ? 17.351 12.250 -4.935 1.00 88.44 106 GLY A CA 1
ATOM 809 C C . GLY A 1 106 ? 17.840 13.207 -3.848 1.00 88.44 106 GLY A C 1
ATOM 810 O O . GLY A 1 106 ? 17.819 12.928 -2.648 1.00 88.44 106 GLY A O 1
ATOM 811 N N . ASP A 1 107 ? 18.246 14.403 -4.276 1.00 90.44 107 ASP A N 1
ATOM 812 C CA . ASP A 1 107 ? 18.587 15.495 -3.365 1.00 90.44 107 ASP A CA 1
ATOM 813 C C . ASP A 1 107 ? 17.313 16.058 -2.710 1.00 90.44 107 ASP A C 1
ATOM 815 O O . ASP A 1 107 ? 16.629 16.938 -3.249 1.00 90.44 107 ASP A O 1
ATOM 819 N N . LYS A 1 108 ? 17.007 15.545 -1.512 1.00 88.38 108 LYS A N 1
ATOM 820 C CA . LYS A 1 108 ? 15.870 15.962 -0.678 1.00 88.38 108 LYS A CA 1
ATOM 821 C C . LYS A 1 108 ? 15.803 17.474 -0.462 1.00 88.38 108 LYS A C 1
ATOM 823 O O . LYS A 1 108 ? 14.703 18.027 -0.409 1.00 88.38 108 LYS A O 1
ATOM 828 N N . GLU A 1 109 ? 16.942 18.152 -0.323 1.00 87.25 109 GLU A N 1
ATOM 829 C CA . GLU A 1 109 ? 16.982 19.600 -0.110 1.00 87.25 109 GLU A CA 1
ATOM 830 C C . GLU A 1 109 ? 16.597 20.348 -1.388 1.00 87.25 109 GLU A C 1
ATOM 832 O O . GLU A 1 109 ? 15.755 21.250 -1.345 1.00 87.25 109 GLU A O 1
ATOM 837 N N . LYS A 1 110 ? 17.164 19.956 -2.532 1.00 89.88 110 LYS A N 1
ATOM 838 C CA . LYS A 1 110 ? 16.813 20.532 -3.836 1.00 89.88 110 LYS A CA 1
ATOM 839 C C . LYS A 1 110 ? 15.334 20.315 -4.166 1.00 89.88 110 LYS A C 1
ATOM 841 O O . LYS A 1 110 ? 14.661 21.265 -4.570 1.00 89.88 110 LYS A O 1
ATOM 846 N N . ILE A 1 111 ? 14.815 19.106 -3.937 1.00 90.38 111 ILE A N 1
ATOM 847 C CA . ILE A 1 111 ? 13.396 18.774 -4.135 1.00 90.38 111 ILE A CA 1
ATOM 848 C C . ILE A 1 111 ? 12.521 19.652 -3.235 1.00 90.38 111 ILE A C 1
ATOM 850 O O . ILE A 1 111 ? 11.610 20.317 -3.725 1.00 90.38 111 ILE A O 1
ATOM 854 N N . ALA A 1 112 ? 12.824 19.742 -1.937 1.00 89.56 112 ALA A N 1
ATOM 855 C CA . ALA A 1 112 ? 12.036 20.556 -1.016 1.00 89.56 112 ALA A CA 1
ATOM 856 C C . ALA A 1 112 ? 12.059 22.053 -1.381 1.00 89.56 112 ALA A C 1
ATOM 858 O O . ALA A 1 112 ? 11.025 22.716 -1.302 1.00 89.56 112 ALA A O 1
ATOM 859 N N . LYS A 1 113 ? 13.203 22.585 -1.837 1.00 90.44 113 LYS A N 1
ATOM 860 C CA . LYS A 1 113 ? 13.332 23.976 -2.313 1.00 90.44 113 LYS A CA 1
ATOM 861 C C . LYS A 1 113 ? 12.519 24.272 -3.575 1.00 90.44 113 LYS A C 1
ATOM 863 O O . LYS A 1 113 ? 12.148 25.426 -3.774 1.00 90.44 113 LYS A O 1
ATOM 868 N N . SER A 1 114 ? 12.238 23.267 -4.408 1.00 91.44 114 SER A N 1
ATOM 869 C CA . SER A 1 114 ? 11.411 23.446 -5.612 1.00 91.44 114 SER A CA 1
ATOM 870 C C . SER A 1 114 ? 9.948 23.768 -5.282 1.00 91.44 114 SER A C 1
ATOM 872 O O . SER A 1 114 ? 9.295 24.493 -6.028 1.00 91.44 114 SER A O 1
ATOM 874 N N . VAL A 1 115 ? 9.457 23.290 -4.132 1.00 90.56 115 VAL A N 1
ATOM 875 C CA . VAL A 1 115 ? 8.081 23.506 -3.660 1.00 90.56 115 VAL A CA 1
ATOM 876 C C . VAL A 1 115 ? 8.019 24.634 -2.628 1.00 90.56 115 VAL A C 1
ATOM 878 O O . VAL A 1 115 ? 7.122 25.477 -2.659 1.00 90.56 115 VAL A O 1
ATOM 881 N N . TYR A 1 116 ? 8.983 24.676 -1.704 1.00 89.44 116 TYR A N 1
ATOM 882 C CA . TYR A 1 116 ? 8.927 25.529 -0.523 1.00 89.44 116 TYR A CA 1
ATOM 883 C C . TYR A 1 116 ? 10.082 26.524 -0.457 1.00 89.44 116 TYR A C 1
ATOM 885 O O . TYR A 1 116 ? 11.245 26.165 -0.271 1.00 89.44 116 TYR A O 1
ATOM 893 N N . LYS A 1 117 ? 9.737 27.817 -0.436 1.00 84.62 117 LYS A N 1
ATOM 894 C CA . LYS A 1 117 ? 10.708 28.907 -0.229 1.00 84.62 117 LYS A CA 1
ATOM 895 C C . LYS A 1 117 ? 11.434 28.821 1.124 1.00 84.62 117 LYS A C 1
ATOM 897 O O . LYS A 1 117 ? 12.580 29.242 1.228 1.00 84.62 117 LYS A O 1
ATOM 902 N N . GLN A 1 118 ? 10.785 28.283 2.164 1.00 82.81 118 GLN A N 1
ATOM 903 C CA . GLN A 1 118 ? 11.344 28.127 3.520 1.00 82.81 118 GLN A CA 1
ATOM 904 C C . GLN A 1 118 ? 11.450 26.647 3.941 1.00 82.81 118 GLN A C 1
ATOM 906 O O . GLN A 1 118 ? 10.970 26.268 5.008 1.00 82.81 118 GLN A O 1
ATOM 911 N N . TYR A 1 119 ? 12.085 25.803 3.119 1.00 80.50 119 TYR A N 1
ATOM 912 C CA . TYR A 1 119 ? 12.148 24.345 3.329 1.00 80.50 119 TYR A CA 1
ATOM 913 C C . TYR A 1 119 ? 12.702 23.898 4.701 1.00 80.50 119 TYR A C 1
ATOM 915 O O . TYR A 1 119 ? 12.263 22.884 5.229 1.00 80.50 119 TYR A O 1
ATOM 923 N N . LYS A 1 120 ? 13.607 24.668 5.330 1.00 81.19 120 LYS A N 1
ATOM 924 C CA . LYS A 1 120 ? 14.209 24.325 6.640 1.00 81.19 120 LYS A CA 1
ATOM 925 C C . LYS A 1 120 ? 13.203 24.214 7.796 1.00 81.19 120 LYS A C 1
ATOM 927 O O . LYS A 1 120 ? 13.559 23.710 8.853 1.00 81.19 120 LYS A O 1
ATOM 932 N N . LYS A 1 121 ? 11.972 24.711 7.626 1.00 80.81 121 LYS A N 1
ATOM 933 C CA . LYS A 1 121 ? 10.896 24.616 8.628 1.00 80.81 121 LYS A CA 1
ATOM 934 C C . LYS A 1 121 ? 10.012 23.375 8.456 1.00 80.81 121 LYS A C 1
ATOM 936 O O . LYS A 1 121 ? 9.051 23.222 9.202 1.00 80.81 121 LYS A O 1
ATOM 941 N N . ILE A 1 122 ? 10.290 22.538 7.460 1.00 81.50 122 ILE A N 1
ATOM 942 C CA . ILE A 1 122 ? 9.429 21.423 7.070 1.00 81.50 122 ILE A CA 1
ATOM 943 C C . ILE A 1 122 ? 10.061 20.124 7.545 1.00 81.50 122 ILE A C 1
ATOM 945 O O . ILE A 1 122 ? 11.219 19.837 7.245 1.00 81.50 122 ILE A O 1
ATOM 949 N N . GLU A 1 123 ? 9.288 19.331 8.283 1.00 83.38 123 GLU A N 1
ATOM 950 C CA . GLU A 1 123 ? 9.663 17.955 8.589 1.00 83.38 123 GLU A CA 1
ATOM 951 C C . GLU A 1 123 ? 9.644 17.143 7.290 1.00 83.38 123 GLU A C 1
ATOM 953 O O . GLU A 1 123 ? 8.599 16.988 6.664 1.00 83.38 123 GLU A O 1
ATOM 958 N N . ASN A 1 124 ? 10.810 16.651 6.871 1.00 80.12 124 ASN A N 1
ATOM 959 C CA . ASN A 1 124 ? 10.971 15.867 5.650 1.00 80.12 124 ASN A CA 1
ATOM 960 C C . ASN A 1 124 ? 11.541 14.487 5.990 1.00 80.12 124 ASN A C 1
ATOM 962 O O . ASN A 1 124 ? 12.693 14.179 5.679 1.00 80.12 124 ASN A O 1
ATOM 966 N N . ASN A 1 125 ? 10.754 13.690 6.714 1.00 84.69 125 ASN A N 1
ATOM 967 C CA . ASN A 1 125 ? 11.177 12.354 7.111 1.00 84.69 125 ASN A CA 1
ATOM 968 C C . ASN A 1 125 ? 11.223 11.416 5.896 1.00 84.69 125 ASN A C 1
ATOM 970 O O . ASN A 1 125 ? 10.420 11.519 4.961 1.00 84.69 125 ASN A O 1
ATOM 974 N N . ASP A 1 126 ? 12.129 10.441 5.949 1.00 86.12 126 ASP A N 1
ATOM 975 C CA . ASP A 1 126 ? 12.248 9.419 4.905 1.00 86.12 126 ASP A CA 1
ATOM 976 C C . ASP A 1 126 ? 10.977 8.570 4.788 1.00 86.12 126 ASP A C 1
ATOM 978 O O . ASP A 1 126 ? 10.680 8.045 3.715 1.00 86.12 126 ASP A O 1
ATOM 982 N N . GLY A 1 127 ? 10.193 8.493 5.865 1.00 83.69 127 GLY A N 1
ATOM 983 C CA . GLY A 1 127 ? 8.977 7.698 5.933 1.00 83.69 127 GLY A CA 1
ATOM 984 C C . GLY A 1 127 ? 9.268 6.198 5.840 1.00 83.69 127 GLY A C 1
ATOM 985 O O . GLY A 1 127 ? 10.349 5.701 6.180 1.00 83.69 127 GLY A O 1
ATOM 986 N N . GLY A 1 128 ? 8.275 5.448 5.381 1.00 87.69 128 GLY A N 1
ATOM 987 C CA . GLY A 1 128 ? 8.321 3.992 5.328 1.00 87.69 128 GLY A CA 1
ATOM 988 C C . GLY A 1 128 ? 6.970 3.381 5.646 1.00 87.69 128 GLY A C 1
ATOM 989 O O . GLY A 1 128 ? 6.001 4.103 5.886 1.00 87.69 128 GLY A O 1
ATOM 990 N N . GLY A 1 129 ? 6.936 2.052 5.655 1.00 93.69 129 GLY A N 1
ATOM 991 C CA . GLY A 1 129 ? 5.803 1.318 6.188 1.00 93.69 129 GLY A CA 1
ATOM 992 C C . GLY A 1 129 ? 5.544 1.665 7.654 1.00 93.69 129 GLY A C 1
ATOM 993 O O . GLY A 1 129 ? 6.437 2.093 8.396 1.00 93.69 129 GLY A O 1
ATOM 994 N N . ILE A 1 130 ? 4.291 1.507 8.068 1.00 96.19 130 ILE A N 1
ATOM 995 C CA . ILE A 1 130 ? 3.861 1.755 9.448 1.00 96.19 130 ILE A CA 1
ATOM 996 C C . ILE A 1 130 ? 4.456 0.729 10.433 1.00 96.19 130 ILE A C 1
ATOM 998 O O . ILE A 1 130 ? 4.565 1.008 11.628 1.00 96.19 130 ILE A O 1
ATOM 1002 N N . ASP A 1 131 ? 4.901 -0.421 9.922 1.00 95.12 131 ASP A N 1
ATOM 1003 C CA . ASP A 1 131 ? 5.585 -1.503 10.638 1.00 95.12 131 ASP A CA 1
ATOM 1004 C C . ASP A 1 131 ? 6.907 -1.065 11.289 1.00 95.12 131 ASP A C 1
ATOM 1006 O O . ASP A 1 131 ? 7.281 -1.571 12.346 1.00 95.12 131 ASP A O 1
ATOM 1010 N N . LYS A 1 132 ? 7.571 -0.045 10.733 1.00 94.00 132 LYS A N 1
ATOM 1011 C CA . LYS A 1 132 ? 8.754 0.578 11.350 1.00 94.00 132 LYS A CA 1
ATOM 1012 C C . LYS A 1 132 ? 8.463 1.243 12.701 1.00 94.00 132 LYS A C 1
ATOM 1014 O O . LYS A 1 132 ? 9.389 1.497 13.469 1.00 94.00 132 LYS A O 1
ATOM 1019 N N . TYR A 1 133 ? 7.203 1.585 12.977 1.00 94.62 133 TYR A N 1
ATOM 1020 C CA . TYR A 1 133 ? 6.815 2.403 14.131 1.00 94.62 133 TYR A CA 1
ATOM 1021 C C . TYR A 1 133 ? 5.930 1.659 15.128 1.00 94.62 133 TYR A C 1
ATOM 1023 O O . TYR A 1 133 ? 5.934 2.000 16.315 1.00 94.62 133 TYR A O 1
ATOM 1031 N N . ILE A 1 134 ? 5.157 0.679 14.659 1.00 96.50 134 ILE A N 1
ATOM 1032 C CA . ILE A 1 134 ? 4.225 -0.115 15.460 1.00 96.50 134 ILE A CA 1
ATOM 1033 C C . ILE A 1 134 ? 4.158 -1.555 14.941 1.00 96.50 134 ILE A C 1
ATOM 1035 O O . ILE A 1 134 ? 4.448 -1.821 13.782 1.00 96.50 134 ILE A O 1
ATOM 1039 N N . LYS A 1 135 ? 3.684 -2.487 15.774 1.00 96.75 135 LYS A N 1
ATOM 1040 C CA . LYS A 1 135 ? 3.330 -3.831 15.303 1.00 96.75 135 LYS A CA 1
ATOM 1041 C C . LYS A 1 135 ? 2.101 -3.768 14.385 1.00 96.75 135 LYS A C 1
ATOM 1043 O O . LYS A 1 135 ? 1.059 -3.245 14.792 1.00 96.75 135 LYS A O 1
ATOM 1048 N N . VAL A 1 136 ? 2.223 -4.358 13.200 1.00 95.00 136 VAL A N 1
ATOM 1049 C CA . VAL A 1 136 ? 1.154 -4.546 12.208 1.00 95.00 136 VAL A CA 1
ATOM 1050 C C . VAL A 1 136 ? 0.735 -6.014 12.209 1.00 95.00 136 VAL A C 1
ATOM 1052 O O . VAL A 1 136 ? 1.594 -6.890 12.264 1.00 95.00 136 VAL A O 1
ATOM 1055 N N . ASP A 1 137 ? -0.569 -6.282 12.175 1.00 93.25 137 ASP A N 1
ATOM 1056 C CA . ASP A 1 137 ? -1.121 -7.644 12.237 1.00 93.25 137 ASP A CA 1
ATOM 1057 C C . ASP A 1 137 ? -1.515 -8.197 10.860 1.00 93.25 137 ASP A C 1
ATOM 1059 O O . ASP A 1 137 ? -1.799 -9.382 10.734 1.00 93.25 137 ASP A O 1
ATOM 1063 N N . GLY A 1 138 ? -1.544 -7.355 9.825 1.00 91.94 138 GLY A N 1
ATOM 1064 C CA . GLY A 1 138 ? -1.817 -7.777 8.456 1.00 91.94 138 GLY A CA 1
ATOM 1065 C C . GLY A 1 138 ? -1.661 -6.644 7.449 1.00 91.94 138 GLY A C 1
ATOM 1066 O O . GLY A 1 138 ? -1.546 -5.473 7.814 1.00 91.94 138 GLY A O 1
ATOM 1067 N N . VAL A 1 139 ? -1.659 -6.995 6.166 1.00 94.12 139 VAL A N 1
ATOM 1068 C CA . VAL A 1 139 ? -1.436 -6.061 5.059 1.00 94.12 139 VAL A CA 1
ATOM 1069 C C . VAL A 1 139 ? -2.447 -6.332 3.954 1.00 94.12 139 VAL A C 1
ATOM 1071 O O . VAL A 1 139 ? -2.714 -7.482 3.617 1.00 94.12 139 VAL A O 1
ATOM 1074 N N . ILE A 1 140 ? -2.973 -5.265 3.360 1.00 96.12 140 ILE A N 1
ATOM 1075 C CA . ILE A 1 140 ? -3.695 -5.314 2.089 1.00 96.12 140 ILE A CA 1
ATOM 1076 C C . ILE A 1 140 ? -2.852 -4.542 1.069 1.00 96.12 140 ILE A C 1
ATOM 1078 O O . ILE A 1 140 ? -2.812 -3.312 1.141 1.00 96.12 140 ILE A O 1
ATOM 1082 N N . PRO A 1 141 ? -2.126 -5.219 0.165 1.00 95.19 141 PRO A N 1
ATOM 1083 C CA . PRO A 1 141 ? -1.190 -4.556 -0.739 1.00 95.19 141 PRO A CA 1
ATOM 1084 C C . PRO A 1 141 ? -1.892 -3.842 -1.907 1.00 95.19 141 PRO A C 1
ATOM 1086 O O . PRO A 1 141 ? -3.038 -4.131 -2.254 1.00 95.19 141 PRO A O 1
ATOM 1089 N N . GLY A 1 142 ? -1.168 -2.923 -2.554 1.00 95.50 142 GLY A N 1
ATOM 1090 C CA . GLY A 1 142 ? -1.595 -2.232 -3.778 1.00 95.50 142 GLY A CA 1
ATOM 1091 C C . GLY A 1 142 ? -1.702 -0.715 -3.655 1.00 95.50 142 GLY A C 1
ATOM 1092 O O . GLY A 1 142 ? -1.840 -0.163 -2.564 1.00 95.50 142 GLY A O 1
ATOM 1093 N N . CYS A 1 143 ? -1.637 -0.031 -4.798 1.00 96.69 143 CYS A N 1
ATOM 1094 C CA . CYS A 1 143 ? -1.765 1.421 -4.899 1.00 96.69 143 CYS A CA 1
ATOM 1095 C C . CYS A 1 143 ? -2.795 1.816 -5.982 1.00 96.69 143 CYS A C 1
ATOM 1097 O O . CYS A 1 143 ? -2.397 2.078 -7.119 1.00 96.69 143 CYS A O 1
ATOM 1099 N N . PRO A 1 144 ? -4.101 1.871 -5.653 1.00 96.94 144 PRO A N 1
ATOM 1100 C CA . PRO A 1 144 ? -4.698 1.490 -4.369 1.00 96.94 144 PRO A CA 1
ATOM 1101 C C . PRO A 1 144 ? -4.878 -0.032 -4.232 1.00 96.94 144 PRO A C 1
ATOM 1103 O O . PRO A 1 144 ? -4.558 -0.809 -5.134 1.00 96.94 144 PRO A O 1
ATOM 1106 N N . ILE A 1 145 ? -5.378 -0.459 -3.074 1.00 96.88 145 ILE A N 1
ATOM 1107 C CA . ILE A 1 145 ? -5.817 -1.839 -2.828 1.00 96.88 145 ILE A CA 1
ATOM 1108 C C . ILE A 1 145 ? -6.916 -2.272 -3.807 1.00 96.88 145 ILE A C 1
ATOM 1110 O O . ILE A 1 145 ? -7.618 -1.436 -4.381 1.00 96.88 145 ILE A O 1
ATOM 1114 N N . THR A 1 146 ? -7.158 -3.580 -3.919 1.00 95.50 146 THR A N 1
ATOM 1115 C CA . THR A 1 146 ? -8.396 -4.052 -4.548 1.00 95.50 146 THR A CA 1
ATOM 1116 C C . THR A 1 146 ? -9.548 -4.060 -3.542 1.00 95.50 146 THR A C 1
ATOM 1118 O O . THR A 1 146 ? -9.405 -4.451 -2.379 1.00 95.50 146 THR A O 1
ATOM 1121 N N . LYS A 1 147 ? -10.733 -3.646 -3.996 1.00 94.12 147 LYS A N 1
ATOM 1122 C CA . LYS A 1 147 ? -11.928 -3.574 -3.146 1.00 94.12 147 LYS A CA 1
ATOM 1123 C C . LYS A 1 147 ? -12.374 -4.936 -2.606 1.00 94.12 147 LYS A C 1
ATOM 1125 O O . LYS A 1 147 ? -12.831 -5.039 -1.468 1.00 94.12 147 LYS A O 1
ATOM 1130 N N . ASP A 1 148 ? -12.194 -5.992 -3.397 1.00 92.44 148 ASP A N 1
ATOM 1131 C CA . ASP A 1 148 ? -12.543 -7.351 -2.988 1.00 92.44 148 ASP A CA 1
ATOM 1132 C C . ASP A 1 148 ? -11.577 -7.895 -1.922 1.00 92.44 148 ASP A C 1
ATOM 1134 O O . ASP A 1 148 ? -12.011 -8.620 -1.028 1.00 92.44 148 ASP A O 1
ATOM 1138 N N . GLU A 1 149 ? -10.290 -7.521 -1.941 1.00 94.56 149 GLU A N 1
ATOM 1139 C CA . GLU A 1 149 ? -9.354 -7.854 -0.856 1.00 94.56 149 GLU A CA 1
ATOM 1140 C C . GLU A 1 149 ? -9.733 -7.176 0.458 1.00 94.56 149 GLU A C 1
ATOM 1142 O O . GLU A 1 149 ? -9.745 -7.839 1.493 1.00 94.56 149 GLU A O 1
ATOM 1147 N N . PHE A 1 150 ? -10.135 -5.901 0.426 1.00 95.31 150 PHE A N 1
ATOM 1148 C CA . PHE A 1 150 ? -10.661 -5.233 1.617 1.00 95.31 150 PHE A CA 1
ATOM 1149 C C . PHE A 1 150 ? -11.864 -5.981 2.195 1.00 95.31 150 PHE A C 1
ATOM 1151 O O . PHE A 1 150 ? -11.863 -6.332 3.376 1.00 95.31 150 PHE A O 1
ATOM 1158 N N . LEU A 1 151 ? -12.859 -6.298 1.363 1.00 93.25 151 LEU A N 1
ATOM 1159 C CA . LEU A 1 151 ? -14.058 -6.999 1.818 1.00 93.25 151 LEU A CA 1
ATOM 1160 C C . LEU A 1 151 ? -13.725 -8.389 2.383 1.00 93.25 151 LEU A C 1
ATOM 1162 O O . LEU A 1 151 ? -14.229 -8.753 3.446 1.00 93.25 151 LEU A O 1
ATOM 1166 N N . ARG A 1 152 ? -12.843 -9.148 1.717 1.00 92.38 152 ARG A N 1
ATOM 1167 C CA . ARG A 1 152 ? -12.366 -10.447 2.216 1.00 92.38 152 ARG A CA 1
ATOM 1168 C C . ARG A 1 152 ? -11.630 -10.314 3.544 1.00 92.38 152 ARG A C 1
ATOM 1170 O O . ARG A 1 152 ? -11.892 -11.113 4.440 1.00 92.38 152 ARG A O 1
ATOM 1177 N N . SER A 1 153 ? -10.771 -9.307 3.698 1.00 92.56 153 SER A N 1
ATOM 1178 C CA . SER A 1 153 ? -10.053 -9.068 4.952 1.00 92.56 153 SER A CA 1
ATOM 1179 C C . SER A 1 153 ? -11.001 -8.723 6.099 1.00 92.56 153 SER A C 1
ATOM 1181 O O . SER A 1 153 ? -10.846 -9.243 7.202 1.00 92.56 153 SER A O 1
ATOM 1183 N N . LEU A 1 154 ? -12.035 -7.920 5.823 1.00 90.94 154 LEU A N 1
ATOM 1184 C CA . LEU A 1 154 ? -13.033 -7.539 6.807 1.00 90.94 154 LEU A CA 1
ATOM 1185 C C . LEU A 1 154 ? -13.818 -8.776 7.242 1.00 90.94 154 LEU A C 1
ATOM 1187 O O . LEU A 1 154 ? -13.923 -9.052 8.431 1.00 90.94 154 LEU A O 1
ATOM 1191 N N . ILE A 1 155 ? -14.304 -9.573 6.289 1.00 90.00 155 ILE A N 1
ATOM 1192 C CA . ILE A 1 155 ? -15.032 -10.815 6.577 1.00 90.00 155 ILE A CA 1
ATOM 1193 C C . ILE A 1 155 ? -14.160 -11.805 7.363 1.00 90.00 155 ILE A C 1
ATOM 1195 O O . ILE A 1 155 ? -14.637 -12.394 8.333 1.00 90.00 155 ILE A O 1
ATOM 1199 N N . ALA A 1 156 ? -12.896 -11.994 6.971 1.00 89.00 156 ALA A N 1
ATOM 1200 C CA . ALA A 1 156 ? -11.967 -12.877 7.674 1.00 89.00 156 ALA A CA 1
ATOM 1201 C C . ALA A 1 156 ? -11.757 -12.415 9.120 1.00 89.00 156 ALA A C 1
ATOM 1203 O O . ALA A 1 156 ? -11.938 -13.205 10.049 1.00 89.00 156 ALA A O 1
ATOM 1204 N N . ALA A 1 157 ? -11.492 -11.122 9.315 1.00 83.62 157 ALA A N 1
ATOM 1205 C CA . ALA A 1 157 ? -11.275 -10.548 10.632 1.00 83.62 157 ALA A CA 1
ATOM 1206 C C . ALA A 1 157 ? -12.527 -10.644 11.526 1.00 83.62 157 ALA A C 1
ATOM 1208 O O . ALA A 1 157 ? -12.407 -11.026 12.689 1.00 83.62 157 ALA A O 1
ATOM 1209 N N . LEU A 1 158 ? -13.728 -10.411 10.980 1.00 83.00 158 LEU A N 1
ATOM 1210 C CA . LEU A 1 158 ? -15.003 -10.599 11.693 1.00 83.00 158 LEU A CA 1
ATOM 1211 C C . LEU A 1 158 ? -15.272 -12.063 12.065 1.00 83.00 158 LEU A C 1
ATOM 1213 O O . LEU A 1 158 ? -15.917 -12.339 13.076 1.00 83.00 158 LEU A O 1
ATOM 1217 N N . ALA A 1 159 ? -14.772 -13.005 11.265 1.00 86.25 159 ALA A N 1
ATOM 1218 C CA . ALA A 1 159 ? -14.843 -14.435 11.542 1.00 86.25 159 ALA A CA 1
ATOM 1219 C C . ALA A 1 159 ? -13.738 -14.926 12.498 1.00 86.25 159 ALA A C 1
ATOM 1221 O O . ALA A 1 159 ? -13.662 -16.125 12.757 1.00 86.25 159 ALA A O 1
ATOM 1222 N N . GLY A 1 160 ? -12.866 -14.038 12.994 1.00 82.31 160 GLY A N 1
ATOM 1223 C CA . GLY A 1 160 ? -11.718 -14.413 13.823 1.00 82.31 160 GLY A CA 1
ATOM 1224 C C . GLY A 1 160 ? -10.648 -15.210 13.070 1.00 82.31 160 GLY A C 1
ATOM 1225 O O . GLY A 1 160 ? -9.840 -15.883 13.703 1.00 82.31 160 GLY A O 1
ATOM 1226 N N . ARG A 1 161 ? -10.643 -15.154 11.734 1.00 85.56 161 ARG A N 1
ATOM 1227 C CA . ARG A 1 161 ? -9.661 -15.816 10.869 1.00 85.56 161 ARG A CA 1
ATOM 1228 C C . ARG A 1 161 ? -8.628 -14.818 10.362 1.00 85.56 161 ARG A C 1
ATOM 1230 O O . ARG A 1 161 ? -8.877 -13.612 10.319 1.00 85.56 161 ARG A O 1
ATOM 1237 N N . GLU A 1 162 ? -7.469 -15.332 9.981 1.00 81.50 162 GLU A N 1
ATOM 1238 C CA . GLU A 1 162 ? -6.471 -14.548 9.262 1.0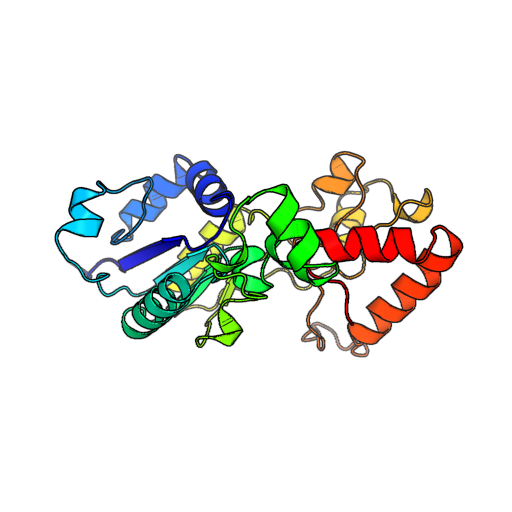0 81.50 162 GLU A CA 1
ATOM 1239 C C . GLU A 1 162 ? -6.891 -14.367 7.801 1.00 81.50 162 GLU A C 1
ATOM 1241 O O . GLU A 1 162 ? -7.622 -15.184 7.232 1.00 81.50 162 GLU A O 1
ATOM 1246 N N . PHE A 1 163 ? -6.485 -13.240 7.224 1.00 84.50 163 PHE A N 1
ATOM 1247 C CA . PHE A 1 163 ? -6.705 -12.932 5.821 1.00 84.50 163 PHE A CA 1
ATOM 1248 C C . PHE A 1 163 ? -5.451 -13.299 5.035 1.00 84.50 163 PHE A C 1
ATOM 1250 O O . PHE A 1 163 ? -4.369 -12.803 5.336 1.00 84.50 163 PHE A O 1
ATOM 1257 N N . GLU A 1 164 ? -5.622 -14.146 4.026 1.00 82.81 164 GLU A N 1
ATOM 1258 C CA . GLU A 1 164 ? -4.555 -14.544 3.113 1.00 82.81 164 GLU A CA 1
ATOM 1259 C C . GLU A 1 164 ? -4.524 -13.601 1.905 1.00 82.81 164 GLU A C 1
ATOM 1261 O O . GLU A 1 164 ? -5.559 -13.320 1.287 1.00 82.81 164 GLU A O 1
ATOM 1266 N N . ILE A 1 165 ? -3.326 -13.128 1.568 1.00 84.75 165 ILE A N 1
ATOM 1267 C CA . ILE A 1 165 ? -3.059 -12.381 0.338 1.00 84.75 165 ILE A CA 1
ATOM 1268 C C . ILE A 1 165 ? -2.623 -13.333 -0.775 1.00 84.75 165 ILE A C 1
ATOM 1270 O O . ILE A 1 165 ? -2.214 -14.462 -0.522 1.00 84.75 165 ILE A O 1
ATOM 1274 N N . GLU A 1 166 ? -2.716 -12.873 -2.019 1.00 82.94 166 GLU A N 1
ATOM 1275 C CA . GLU A 1 166 ? -2.151 -13.609 -3.147 1.00 82.94 166 GLU A CA 1
ATOM 1276 C C . GLU A 1 166 ? -0.617 -13.547 -3.090 1.00 82.94 166 GLU A C 1
ATOM 1278 O O . GLU A 1 166 ? -0.026 -12.469 -3.173 1.00 82.94 166 GLU A O 1
ATOM 1283 N N . GLU A 1 167 ? 0.018 -14.708 -2.944 1.00 83.12 167 GLU A N 1
ATOM 1284 C CA . GLU A 1 167 ? 1.476 -14.845 -2.845 1.00 83.12 167 GLU A CA 1
ATOM 1285 C C . GLU A 1 167 ? 2.120 -15.296 -4.167 1.00 83.12 167 GLU A C 1
ATOM 1287 O O . GLU A 1 167 ? 3.345 -15.384 -4.272 1.00 83.12 167 GLU A O 1
ATOM 1292 N N . SER A 1 168 ? 1.327 -15.563 -5.211 1.00 88.31 168 SER A N 1
ATOM 1293 C CA . SER A 1 168 ? 1.857 -15.745 -6.563 1.00 88.31 168 SER A CA 1
ATOM 1294 C C . SER A 1 168 ? 2.222 -14.399 -7.207 1.00 88.31 168 SER A C 1
ATOM 1296 O O . SER A 1 168 ? 1.665 -13.358 -6.854 1.00 88.31 168 SER A O 1
ATOM 1298 N N . PRO A 1 169 ? 3.181 -14.370 -8.150 1.00 92.44 169 PRO A N 1
ATOM 1299 C CA . PRO A 1 169 ? 3.507 -13.147 -8.871 1.00 92.44 169 PRO A CA 1
ATOM 1300 C C . PRO A 1 169 ? 2.379 -12.723 -9.815 1.00 92.44 169 PRO A C 1
ATOM 1302 O O . PRO A 1 169 ? 1.669 -13.567 -10.362 1.00 92.44 169 PRO A O 1
ATOM 1305 N N . VAL A 1 170 ? 2.317 -11.429 -10.143 1.00 94.94 170 VAL A N 1
ATOM 1306 C CA . VAL A 1 170 ? 1.402 -10.882 -11.171 1.00 94.94 170 VAL A CA 1
ATOM 1307 C C . VAL A 1 170 ? 1.499 -11.652 -12.499 1.00 94.94 170 VAL A C 1
ATOM 1309 O O . VAL A 1 170 ? 0.504 -11.818 -13.200 1.00 94.94 170 VAL A O 1
ATOM 1312 N N . CYS A 1 171 ? 2.676 -12.190 -12.842 1.00 93.12 171 CYS A N 1
ATOM 1313 C CA . CYS A 1 171 ? 2.849 -13.031 -14.032 1.00 93.12 171 CYS A CA 1
ATOM 1314 C C . CYS A 1 171 ? 1.933 -14.261 -14.085 1.00 93.12 171 CYS A C 1
ATOM 1316 O O . CYS A 1 171 ? 1.563 -14.669 -15.185 1.00 93.12 171 CYS A O 1
ATOM 1318 N N . TYR A 1 172 ? 1.562 -14.843 -12.942 1.00 93.06 172 TYR A N 1
ATOM 1319 C CA . TYR A 1 172 ? 0.632 -15.971 -12.907 1.00 93.06 172 TYR A CA 1
ATOM 1320 C C . TYR A 1 172 ? -0.763 -15.539 -13.378 1.00 93.06 172 TYR A C 1
ATOM 1322 O O . TYR A 1 172 ? -1.370 -16.193 -14.225 1.00 93.06 172 TYR A O 1
ATOM 1330 N N . GLU A 1 173 ? -1.224 -14.371 -12.925 1.00 93.56 173 GLU A N 1
ATOM 1331 C CA . GLU A 1 173 ? -2.479 -13.769 -13.379 1.00 93.56 173 GLU A CA 1
ATOM 1332 C C . GLU A 1 173 ? -2.424 -13.383 -14.862 1.00 93.56 173 GLU A C 1
ATOM 1334 O O . GLU A 1 173 ? -3.387 -13.626 -15.590 1.00 93.56 173 GLU A O 1
ATOM 1339 N N . CYS A 1 174 ? -1.309 -12.809 -15.336 1.00 95.38 174 CYS A N 1
ATOM 1340 C CA . CYS A 1 174 ? -1.127 -12.484 -16.755 1.00 95.38 174 CYS A CA 1
ATOM 1341 C C . CYS A 1 174 ? -1.262 -13.726 -17.638 1.00 95.38 174 CYS A C 1
ATOM 1343 O O . CYS A 1 174 ? -1.978 -13.693 -18.639 1.00 95.38 174 CYS A O 1
ATOM 1345 N N . LEU A 1 175 ? -0.583 -14.812 -17.254 1.00 93.50 175 LEU A N 1
ATOM 1346 C CA . LEU A 1 175 ? -0.603 -16.073 -17.987 1.00 93.50 175 LEU A CA 1
ATOM 1347 C C . LEU A 1 175 ? -2.008 -16.678 -17.995 1.00 93.50 175 LEU A C 1
ATOM 1349 O O . LEU A 1 175 ? -2.509 -17.036 -19.057 1.00 93.50 175 LEU A O 1
ATOM 1353 N N . ASN A 1 176 ? -2.665 -16.737 -16.834 1.00 94.12 176 ASN A N 1
ATOM 1354 C CA . ASN A 1 176 ? -4.012 -17.291 -16.714 1.00 94.12 176 ASN A CA 1
ATOM 1355 C C . ASN A 1 176 ? -5.042 -16.517 -17.554 1.00 94.12 176 ASN A C 1
ATOM 1357 O O . ASN A 1 176 ? -5.960 -17.108 -18.113 1.00 94.12 176 ASN A O 1
ATOM 1361 N N . ASN A 1 177 ? -4.870 -15.200 -17.688 1.00 95.31 177 ASN A N 1
ATOM 1362 C CA . ASN A 1 177 ? -5.734 -14.364 -18.518 1.00 95.31 177 ASN A CA 1
ATOM 1363 C C . ASN A 1 177 ? -5.289 -14.274 -19.990 1.00 95.31 177 ASN A C 1
ATOM 1365 O O . ASN A 1 177 ? -5.933 -13.576 -20.770 1.00 95.31 177 ASN A O 1
ATOM 1369 N N . SER A 1 178 ? -4.214 -14.970 -20.382 1.00 95.69 178 SER A N 1
ATOM 1370 C CA . SER A 1 178 ? -3.646 -14.925 -21.739 1.00 95.69 178 SER A CA 1
ATOM 1371 C C . SER A 1 178 ? -3.330 -13.502 -22.221 1.00 95.69 178 SER A C 1
ATOM 1373 O O . SER A 1 178 ? -3.532 -13.172 -23.390 1.00 95.69 178 SER A O 1
ATOM 1375 N N . TYR A 1 179 ? -2.854 -12.639 -21.318 1.00 95.88 179 TYR A N 1
ATOM 1376 C CA . TYR A 1 179 ? -2.431 -11.293 -21.692 1.00 95.88 179 TYR A CA 1
ATOM 1377 C C . TYR A 1 179 ? -1.097 -11.316 -22.430 1.00 95.88 179 TYR A C 1
ATOM 1379 O O . TYR A 1 179 ? -0.222 -12.145 -22.172 1.00 95.88 179 TYR A O 1
ATOM 1387 N N . GLU A 1 180 ? -0.932 -10.360 -23.337 1.00 94.81 180 GLU A N 1
ATOM 1388 C CA . GLU A 1 180 ? 0.299 -10.206 -24.094 1.00 94.81 180 GLU A CA 1
ATOM 1389 C C . GLU A 1 180 ? 1.470 -9.827 -23.174 1.00 94.81 180 GLU A C 1
ATOM 1391 O O . GLU A 1 180 ? 1.365 -8.946 -22.317 1.00 94.81 180 GLU A O 1
ATOM 1396 N N . CYS A 1 181 ? 2.606 -10.507 -23.337 1.00 95.12 181 CYS A N 1
ATOM 1397 C CA . CYS A 1 181 ? 3.763 -10.305 -22.476 1.00 95.12 181 CYS A CA 1
ATOM 1398 C C . CYS A 1 181 ? 4.561 -9.069 -22.908 1.00 95.12 181 CYS A C 1
ATOM 1400 O O . CYS A 1 181 ? 5.359 -9.123 -23.841 1.00 95.12 181 CYS A O 1
ATOM 1402 N N . LEU A 1 182 ? 4.402 -7.965 -22.179 1.00 94.75 182 LEU A N 1
ATOM 1403 C CA . LEU A 1 182 ? 5.137 -6.724 -22.454 1.00 94.75 182 LEU A CA 1
ATOM 1404 C C . LEU A 1 182 ? 6.646 -6.853 -22.191 1.00 94.75 182 LEU A C 1
ATOM 1406 O O . LEU A 1 182 ? 7.445 -6.228 -22.880 1.00 94.75 182 LEU A O 1
ATOM 1410 N N . LEU A 1 183 ? 7.060 -7.754 -21.292 1.00 92.12 183 LEU A N 1
ATOM 1411 C CA . LEU A 1 183 ? 8.483 -8.060 -21.105 1.00 92.12 183 LEU A CA 1
ATOM 1412 C C . LEU A 1 183 ? 9.107 -8.656 -22.380 1.00 92.12 183 LEU A C 1
ATOM 1414 O O . LEU A 1 183 ? 10.236 -8.330 -22.726 1.00 92.12 183 LEU A O 1
ATOM 1418 N N . GLN A 1 184 ? 8.362 -9.483 -23.126 1.00 91.75 184 GLN A N 1
ATOM 1419 C CA . GLN A 1 184 ? 8.812 -10.015 -24.422 1.00 91.75 184 GLN A CA 1
ATOM 1420 C C . GLN A 1 184 ? 8.821 -8.957 -25.533 1.00 91.75 184 GLN A C 1
ATOM 1422 O O . GLN A 1 184 ? 9.487 -9.151 -26.546 1.00 91.75 184 GLN A O 1
ATOM 1427 N N . LYS A 1 185 ? 8.122 -7.833 -25.342 1.00 91.94 185 LYS A N 1
ATOM 1428 C CA . LYS A 1 185 ? 8.190 -6.660 -26.224 1.00 91.94 185 LYS A CA 1
ATOM 1429 C C . LYS A 1 185 ? 9.348 -5.715 -25.898 1.00 91.94 185 LYS A C 1
ATOM 1431 O O . LYS A 1 185 ? 9.479 -4.687 -26.552 1.00 91.94 185 LYS A O 1
ATOM 1436 N N . GLY A 1 186 ? 10.177 -6.053 -24.910 1.00 91.31 186 GLY A N 1
ATOM 1437 C CA . GLY A 1 186 ? 11.275 -5.199 -24.469 1.00 91.31 186 GLY A CA 1
ATOM 1438 C C . GLY A 1 186 ? 10.847 -4.083 -23.513 1.00 91.31 186 GLY A C 1
ATOM 1439 O O . GLY A 1 186 ? 11.602 -3.136 -23.329 1.00 91.31 186 GLY A O 1
ATOM 1440 N N . GLU A 1 187 ? 9.668 -4.172 -22.888 1.00 94.00 187 GLU A N 1
ATOM 1441 C CA . GLU A 1 187 ? 9.265 -3.223 -21.845 1.00 94.00 187 GLU A CA 1
ATOM 1442 C C . GLU A 1 187 ? 9.733 -3.669 -20.454 1.00 94.00 187 GLU A C 1
ATOM 1444 O O . GLU A 1 187 ? 9.668 -4.850 -20.094 1.00 94.00 187 GLU A O 1
ATOM 1449 N N . ILE A 1 188 ? 10.131 -2.703 -19.623 1.00 94.62 188 ILE A N 1
ATOM 1450 C CA . ILE A 1 188 ? 10.476 -2.946 -18.219 1.00 94.62 188 ILE A CA 1
ATOM 1451 C C . ILE A 1 188 ? 9.207 -3.314 -17.448 1.00 94.62 188 ILE A C 1
ATOM 1453 O O . ILE A 1 188 ? 8.340 -2.476 -17.206 1.00 94.62 188 ILE A O 1
ATOM 1457 N N . CYS A 1 189 ? 9.104 -4.577 -17.034 1.00 95.31 189 CYS A N 1
ATOM 1458 C CA . CYS A 1 189 ? 7.947 -5.100 -16.316 1.00 95.31 189 CYS A CA 1
ATOM 1459 C C . CYS A 1 189 ? 8.368 -5.811 -15.026 1.00 95.31 189 CYS A C 1
ATOM 1461 O O . CYS A 1 189 ? 9.029 -6.849 -15.063 1.00 95.31 189 CYS A O 1
ATOM 1463 N N . LEU A 1 190 ? 7.908 -5.303 -13.880 1.00 94.62 190 LEU A N 1
ATOM 1464 C CA . LEU A 1 190 ? 8.174 -5.872 -12.551 1.00 94.62 190 LEU A CA 1
ATOM 1465 C C . LEU A 1 190 ? 7.198 -6.995 -12.157 1.00 94.62 190 LEU A C 1
ATOM 1467 O O . LEU A 1 190 ? 7.280 -7.548 -11.059 1.00 94.62 190 LEU A O 1
ATOM 1471 N N . GLY A 1 191 ? 6.285 -7.381 -13.051 1.00 94.44 191 GLY A N 1
ATOM 1472 C CA . GLY A 1 191 ? 5.283 -8.425 -12.810 1.00 94.44 191 GLY A CA 1
ATOM 1473 C 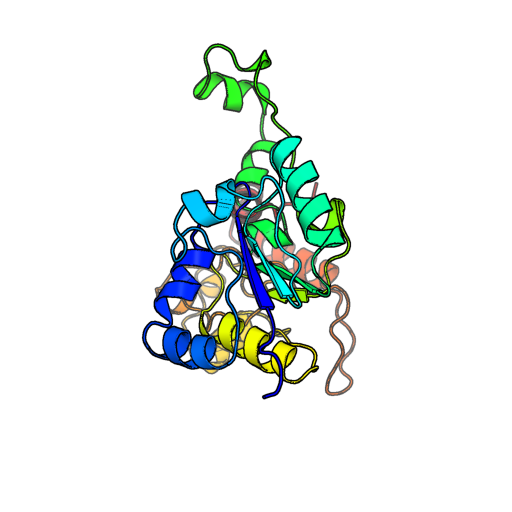C . GLY A 1 191 ? 5.834 -9.769 -12.295 1.00 94.44 191 GLY A C 1
ATOM 1474 O O . GLY A 1 191 ? 5.191 -10.359 -11.426 1.00 94.44 191 GLY A O 1
ATOM 1475 N N . PRO A 1 192 ? 7.018 -10.251 -12.737 1.00 91.94 192 PRO A N 1
ATOM 1476 C CA . PRO A 1 192 ? 7.582 -11.523 -12.268 1.00 91.94 192 PRO A CA 1
ATOM 1477 C C . PRO A 1 192 ? 7.962 -11.561 -10.783 1.00 91.94 192 PRO A C 1
ATOM 1479 O O . PRO A 1 192 ? 8.090 -12.644 -10.212 1.00 91.94 192 PRO A O 1
ATOM 1482 N N . VAL A 1 193 ? 8.171 -10.397 -10.167 1.00 91.19 193 VAL A N 1
ATOM 1483 C CA . VAL A 1 193 ? 8.662 -10.255 -8.784 1.00 91.19 193 VAL A CA 1
ATOM 1484 C C . VAL A 1 193 ? 7.672 -9.534 -7.874 1.00 91.19 193 VAL A C 1
ATOM 1486 O O . VAL A 1 193 ? 7.943 -9.390 -6.687 1.00 91.19 193 VAL A O 1
ATOM 1489 N N . THR A 1 194 ? 6.536 -9.094 -8.413 1.00 92.94 194 THR A N 1
ATOM 1490 C CA . THR A 1 194 ? 5.509 -8.321 -7.703 1.00 92.94 194 THR A CA 1
ATOM 1491 C C . THR A 1 194 ? 4.385 -9.226 -7.221 1.00 92.94 194 THR A C 1
ATOM 1493 O O . THR A 1 194 ? 3.930 -10.070 -7.993 1.00 92.94 194 THR A O 1
ATOM 1496 N N . LEU A 1 195 ? 3.893 -9.006 -5.999 1.00 93.12 195 LEU A N 1
ATOM 1497 C CA . LEU A 1 195 ? 2.717 -9.686 -5.445 1.00 93.12 195 LEU A CA 1
ATOM 1498 C C . LEU A 1 195 ? 1.495 -9.564 -6.370 1.00 93.12 195 LEU A C 1
ATOM 1500 O O . LEU A 1 195 ? 1.094 -8.461 -6.748 1.00 93.12 195 LEU A O 1
ATOM 1504 N N . GLY A 1 196 ? 0.897 -10.703 -6.716 1.00 93.31 196 GLY A N 1
ATOM 1505 C CA . GLY A 1 196 ? -0.359 -10.812 -7.455 1.00 93.31 196 GLY A CA 1
ATOM 1506 C C . GLY A 1 196 ? -1.563 -10.381 -6.618 1.00 93.31 196 GLY A C 1
ATOM 1507 O O . GLY A 1 196 ? -1.413 -9.890 -5.500 1.00 93.31 196 GLY A O 1
ATOM 1508 N N . GLY A 1 197 ? -2.767 -10.524 -7.166 1.00 93.38 197 GLY A N 1
ATOM 1509 C CA . GLY A 1 197 ? -4.053 -10.173 -6.558 1.00 93.38 197 GLY A CA 1
ATOM 1510 C C . GLY A 1 197 ? -4.742 -8.964 -7.201 1.00 93.38 197 GLY A C 1
ATOM 1511 O O . GLY A 1 197 ? -5.869 -8.643 -6.832 1.00 93.38 197 GLY A O 1
ATOM 1512 N N . CYS A 1 198 ? -4.106 -8.289 -8.170 1.00 95.31 198 CYS A N 1
ATOM 1513 C CA . CYS A 1 198 ? -4.720 -7.188 -8.929 1.00 95.31 198 CYS A CA 1
ATOM 1514 C C . CYS A 1 198 ? -5.341 -7.618 -10.263 1.00 95.31 198 CYS A C 1
ATOM 1516 O O . CYS A 1 198 ? -5.806 -6.760 -11.019 1.00 95.31 198 CYS A O 1
ATOM 1518 N N . GLY A 1 199 ? -5.324 -8.916 -10.584 1.00 94.56 199 GLY A N 1
ATOM 1519 C CA . GLY A 1 199 ? -5.798 -9.436 -11.865 1.00 94.56 199 GLY A CA 1
ATOM 1520 C C . GLY A 1 199 ? -4.994 -8.918 -13.061 1.00 94.56 199 GLY A C 1
ATOM 1521 O O . GLY A 1 199 ? -5.541 -8.813 -14.161 1.00 94.56 199 GLY A O 1
ATOM 1522 N N . ALA A 1 200 ? -3.731 -8.535 -12.841 1.00 96.12 200 ALA A N 1
ATOM 1523 C CA . ALA A 1 200 ? -2.848 -7.926 -13.834 1.00 96.12 200 ALA A CA 1
ATOM 1524 C C . ALA A 1 200 ? -3.482 -6.769 -14.647 1.00 96.12 200 ALA A C 1
ATOM 1526 O O . ALA A 1 200 ? -3.278 -6.654 -15.859 1.00 96.12 200 ALA A O 1
ATOM 1527 N N . ILE A 1 201 ? -4.240 -5.886 -13.981 1.00 95.69 201 ILE A N 1
ATOM 1528 C CA . ILE A 1 201 ? -5.008 -4.794 -14.614 1.00 95.69 201 ILE A CA 1
ATOM 1529 C C . ILE A 1 201 ? -4.168 -3.877 -15.531 1.00 95.69 201 ILE A C 1
ATOM 1531 O O . ILE A 1 201 ? -4.654 -3.440 -16.575 1.00 95.69 201 ILE A O 1
ATOM 1535 N N . CYS A 1 202 ? -2.904 -3.610 -15.180 1.00 96.69 202 CYS A N 1
ATOM 1536 C CA . CYS A 1 202 ? -1.996 -2.800 -16.000 1.00 96.69 202 CYS A CA 1
ATOM 1537 C C . CYS A 1 202 ? -1.709 -3.485 -17.340 1.00 96.69 202 CYS A C 1
ATOM 1539 O O . CYS A 1 202 ? -1.915 -2.889 -18.394 1.00 96.69 202 CYS A O 1
ATOM 1541 N N . VAL A 1 203 ? -1.327 -4.767 -17.302 1.00 96.44 203 VAL A N 1
ATOM 1542 C CA . VAL A 1 203 ? -0.968 -5.537 -18.503 1.00 96.44 203 VAL A CA 1
ATOM 1543 C C . VAL A 1 203 ? -2.190 -5.745 -19.392 1.00 96.44 203 VAL A C 1
ATOM 1545 O O . VAL A 1 203 ? -2.095 -5.583 -20.605 1.00 96.44 203 VAL A O 1
ATOM 1548 N N . LYS A 1 204 ? -3.368 -5.974 -18.794 1.00 96.31 204 LYS A N 1
ATOM 1549 C CA . LYS A 1 204 ? -4.655 -5.967 -19.511 1.00 96.31 204 LYS A CA 1
ATOM 1550 C C . LYS A 1 204 ? -4.865 -4.686 -20.331 1.00 96.31 204 LYS A C 1
ATOM 1552 O O . LYS A 1 204 ? -5.488 -4.728 -21.386 1.00 96.31 204 LYS A O 1
ATOM 1557 N N . SER A 1 205 ? -4.367 -3.560 -19.827 1.00 95.56 205 SER A N 1
ATOM 1558 C CA . SER A 1 205 ? -4.509 -2.233 -20.435 1.00 95.56 205 SER A CA 1
ATOM 1559 C C . SER A 1 205 ? -3.334 -1.864 -21.352 1.00 95.56 205 SER A C 1
ATOM 1561 O O . SER A 1 205 ? -3.273 -0.734 -21.824 1.00 95.56 205 SER A O 1
ATOM 1563 N N . GLY A 1 206 ? -2.403 -2.792 -21.603 1.00 95.38 206 GLY A N 1
ATOM 1564 C CA . GLY A 1 206 ? -1.219 -2.554 -22.432 1.00 95.38 206 GLY A CA 1
ATOM 1565 C C . GLY A 1 206 ? -0.092 -1.796 -21.727 1.00 95.38 206 GLY A C 1
ATOM 1566 O O . GLY A 1 206 ? 0.764 -1.243 -22.403 1.00 95.38 206 GLY A O 1
ATOM 1567 N N . GLN A 1 207 ? -0.081 -1.761 -20.391 1.00 95.56 207 GLN A N 1
ATOM 1568 C CA . GLN A 1 207 ? 0.966 -1.115 -19.598 1.00 95.56 207 GLN A CA 1
ATOM 1569 C C . GLN A 1 207 ? 1.741 -2.133 -18.751 1.00 95.56 207 GLN A C 1
ATOM 1571 O O . GLN A 1 207 ? 1.150 -2.964 -18.053 1.00 95.56 207 GLN A O 1
ATOM 1576 N N . ALA A 1 208 ? 3.073 -2.048 -18.761 1.00 96.00 208 ALA A N 1
ATOM 1577 C CA . ALA A 1 208 ? 3.923 -2.903 -17.941 1.00 96.00 208 ALA A CA 1
ATOM 1578 C C . ALA A 1 208 ? 3.688 -2.704 -16.430 1.00 96.00 208 ALA A C 1
ATOM 1580 O O . ALA A 1 208 ? 3.283 -1.641 -15.956 1.00 96.00 208 ALA A O 1
ATOM 1581 N N . CYS A 1 209 ? 3.926 -3.758 -15.647 1.00 96.06 209 CYS A N 1
ATOM 1582 C CA . CYS A 1 209 ? 3.731 -3.715 -14.200 1.00 96.06 209 CYS A CA 1
ATOM 1583 C C . CYS A 1 209 ? 4.834 -2.890 -13.520 1.00 96.06 209 CYS A C 1
ATOM 1585 O O . CYS A 1 209 ? 6.016 -3.177 -13.693 1.00 96.06 209 CYS A O 1
ATOM 1587 N N . TRP A 1 210 ? 4.437 -1.927 -12.687 1.00 94.62 210 TRP A N 1
ATOM 1588 C CA . TRP A 1 210 ? 5.345 -1.063 -11.915 1.00 94.62 210 TRP A CA 1
ATOM 1589 C C . TRP A 1 210 ? 5.636 -1.553 -10.492 1.00 94.62 210 TRP A C 1
ATOM 1591 O O . TRP A 1 210 ? 6.313 -0.875 -9.732 1.00 94.62 210 TRP A O 1
ATOM 1601 N N . GLY A 1 211 ? 5.093 -2.696 -10.078 1.00 94.19 211 GLY A N 1
ATOM 1602 C CA . GLY A 1 211 ? 5.387 -3.233 -8.749 1.00 94.19 211 GLY A CA 1
ATOM 1603 C C . GLY A 1 211 ? 4.612 -2.620 -7.583 1.00 94.19 211 GLY A C 1
ATOM 1604 O O . GLY A 1 211 ? 4.983 -2.827 -6.434 1.00 94.19 211 GLY A O 1
ATOM 1605 N N . CYS A 1 212 ? 3.497 -1.923 -7.830 1.00 95.62 212 CYS A N 1
ATOM 1606 C CA . CYS A 1 212 ? 2.755 -1.181 -6.798 1.00 95.62 212 CYS A CA 1
ATOM 1607 C C . CYS A 1 212 ? 2.197 -2.015 -5.627 1.00 95.62 212 CYS A C 1
ATOM 1609 O O . CYS A 1 212 ? 1.668 -1.453 -4.670 1.00 95.62 212 CYS A O 1
ATOM 1611 N N . ARG A 1 213 ? 2.251 -3.348 -5.714 1.00 94.69 213 ARG A N 1
ATOM 1612 C CA . ARG A 1 213 ? 1.830 -4.274 -4.653 1.00 94.69 213 ARG A CA 1
ATOM 1613 C C . ARG A 1 213 ? 2.982 -4.717 -3.751 1.00 94.69 213 ARG A C 1
ATOM 1615 O O . ARG A 1 213 ? 2.725 -5.392 -2.763 1.00 94.69 213 ARG A O 1
ATOM 1622 N N . GLY A 1 214 ? 4.215 -4.313 -4.053 1.00 91.62 214 GLY A N 1
ATOM 1623 C CA . GLY A 1 214 ? 5.410 -4.791 -3.369 1.00 91.62 214 GLY A CA 1
ATOM 1624 C C . GLY A 1 214 ? 5.933 -6.103 -3.945 1.00 91.62 214 GLY A C 1
ATOM 1625 O O . GLY A 1 214 ? 5.266 -6.774 -4.737 1.00 91.62 214 GLY A O 1
ATOM 1626 N N . PHE A 1 215 ? 7.160 -6.450 -3.562 1.00 89.81 215 PHE A N 1
ATOM 1627 C CA . PHE A 1 215 ? 7.795 -7.688 -4.000 1.00 89.81 215 PHE A CA 1
ATOM 1628 C C . PHE A 1 215 ? 7.306 -8.904 -3.210 1.00 89.81 215 PHE A C 1
ATOM 1630 O O . PHE A 1 215 ? 6.804 -8.776 -2.095 1.00 89.81 215 PHE A O 1
ATOM 1637 N N . LEU A 1 216 ? 7.475 -10.090 -3.796 1.00 85.19 216 LEU A N 1
ATOM 1638 C CA . LEU A 1 216 ? 7.177 -11.368 -3.145 1.00 85.19 216 LEU A CA 1
ATOM 1639 C C . LEU A 1 216 ? 7.927 -11.518 -1.797 1.00 85.19 216 LEU A C 1
ATOM 1641 O O . LEU A 1 216 ? 9.067 -11.065 -1.677 1.00 85.19 216 LEU A O 1
ATOM 1645 N N . PRO A 1 217 ? 7.360 -12.192 -0.782 1.00 74.31 217 PRO A N 1
ATOM 1646 C CA . PRO A 1 217 ? 8.079 -12.484 0.462 1.00 74.31 217 PRO A CA 1
ATOM 1647 C C . PRO A 1 217 ? 9.305 -13.374 0.198 1.00 74.31 217 PRO A C 1
ATOM 1649 O O . PRO A 1 217 ? 9.310 -14.157 -0.748 1.00 74.31 217 PRO A O 1
ATOM 1652 N N . GLU A 1 218 ? 10.368 -13.262 1.008 1.00 62.88 218 GLU A N 1
ATOM 1653 C CA . GLU A 1 218 ? 11.636 -13.985 0.773 1.00 62.88 218 GLU A CA 1
ATOM 1654 C C . GLU A 1 218 ? 11.491 -15.512 0.764 1.00 62.88 218 GLU A C 1
ATOM 1656 O O . GLU A 1 218 ? 12.212 -16.190 0.029 1.00 62.88 218 GLU A O 1
ATOM 1661 N N . VAL A 1 219 ? 10.548 -16.036 1.548 1.00 53.38 219 VAL A N 1
ATOM 1662 C CA . VAL A 1 219 ? 10.203 -17.455 1.608 1.00 53.38 219 VAL A CA 1
ATOM 1663 C C . VAL A 1 219 ? 8.709 -17.566 1.349 1.00 53.38 219 VAL A C 1
ATOM 1665 O O . VAL A 1 219 ? 7.902 -17.219 2.206 1.00 53.38 219 VAL A O 1
ATOM 1668 N N . LEU A 1 220 ? 8.342 -18.038 0.160 1.00 48.50 220 LEU A N 1
ATOM 1669 C CA . LEU A 1 220 ? 6.970 -18.457 -0.105 1.00 48.50 220 LEU A CA 1
ATOM 1670 C C . LEU A 1 220 ? 6.720 -19.763 0.669 1.00 48.50 220 LEU A C 1
ATOM 1672 O O . LEU A 1 220 ? 7.493 -20.710 0.479 1.00 48.50 220 LEU A O 1
ATOM 1676 N N . PRO A 1 221 ? 5.691 -19.864 1.529 1.00 41.94 221 PRO A N 1
ATOM 1677 C CA . PRO A 1 221 ? 5.243 -21.151 2.034 1.00 41.94 221 PRO A CA 1
ATOM 1678 C C . PRO A 1 221 ? 4.777 -21.992 0.842 1.00 41.94 221 PRO A C 1
ATOM 1680 O O . PRO A 1 221 ? 3.773 -21.723 0.189 1.00 41.94 221 PRO A O 1
ATOM 1683 N N . LEU A 1 222 ? 5.563 -23.010 0.508 1.00 44.41 222 LEU A N 1
ATOM 1684 C CA . LEU A 1 222 ? 5.277 -23.891 -0.612 1.00 44.41 222 LEU A CA 1
ATOM 1685 C C . LEU A 1 222 ? 4.010 -24.699 -0.315 1.00 44.41 222 LEU A C 1
ATOM 1687 O O . LEU A 1 222 ? 4.017 -25.573 0.552 1.00 44.41 222 LEU A O 1
ATOM 1691 N N . ARG A 1 223 ? 2.958 -24.501 -1.109 1.00 42.16 223 ARG A N 1
ATOM 1692 C CA . ARG A 1 223 ? 2.170 -25.655 -1.548 1.00 42.16 223 ARG A CA 1
ATOM 1693 C C . ARG A 1 223 ? 3.030 -26.403 -2.574 1.00 42.16 223 ARG A C 1
ATOM 1695 O O . ARG A 1 223 ? 3.525 -25.799 -3.518 1.00 42.16 223 ARG A O 1
ATOM 1702 N N . ASP A 1 224 ? 3.243 -27.696 -2.345 1.00 38.94 224 ASP A N 1
ATOM 1703 C CA . ASP A 1 224 ? 3.766 -28.661 -3.329 1.00 38.94 224 ASP A CA 1
ATOM 1704 C C . ASP A 1 224 ? 5.290 -28.728 -3.579 1.00 38.94 224 ASP A C 1
ATOM 1706 O O . ASP A 1 224 ? 5.734 -29.054 -4.677 1.00 38.94 224 ASP A O 1
ATOM 1710 N N . GLY A 1 225 ? 6.123 -28.528 -2.550 1.00 38.78 225 GLY A N 1
ATOM 1711 C CA . GLY A 1 225 ? 7.468 -29.139 -2.502 1.00 38.78 225 GLY A CA 1
ATOM 1712 C C . GLY A 1 225 ? 8.511 -28.686 -3.543 1.00 38.78 225 GLY A C 1
ATOM 1713 O O . GLY A 1 225 ? 9.539 -29.346 -3.687 1.00 38.78 225 GLY A O 1
ATOM 1714 N N . ALA A 1 226 ? 8.295 -27.579 -4.257 1.00 42.38 226 ALA A N 1
ATOM 1715 C CA . ALA A 1 226 ? 9.318 -26.973 -5.113 1.00 42.38 226 ALA A CA 1
ATOM 1716 C C . ALA A 1 226 ? 10.430 -26.303 -4.278 1.00 42.38 226 ALA A C 1
ATOM 1718 O O . ALA A 1 226 ? 10.199 -25.867 -3.161 1.00 42.38 226 ALA A O 1
ATOM 1719 N N . CYS A 1 227 ? 11.657 -26.202 -4.796 1.00 38.66 227 CYS A N 1
ATOM 1720 C CA . CYS A 1 227 ? 12.756 -25.528 -4.092 1.00 38.66 227 CYS A CA 1
ATOM 1721 C C . CYS A 1 227 ? 12.394 -24.051 -3.805 1.00 38.66 227 CYS A C 1
ATOM 1723 O O . CYS A 1 227 ? 11.953 -23.366 -4.736 1.00 38.66 227 CYS A O 1
ATOM 1725 N N . PRO A 1 228 ? 12.569 -23.529 -2.573 1.00 48.84 228 PRO A N 1
ATOM 1726 C CA . PRO A 1 228 ? 12.328 -22.121 -2.287 1.00 48.84 228 PRO A CA 1
ATOM 1727 C C . PRO A 1 228 ? 13.342 -21.268 -3.058 1.00 48.84 228 PRO A C 1
ATOM 1729 O O . PRO A 1 228 ? 14.493 -21.114 -2.658 1.00 48.84 228 PRO A O 1
ATOM 1732 N N . VAL A 1 229 ? 12.923 -20.718 -4.198 1.00 51.84 229 VAL A N 1
ATOM 1733 C CA . VAL A 1 229 ? 13.709 -19.702 -4.902 1.00 51.84 229 VAL A CA 1
ATOM 1734 C C . VAL A 1 229 ? 13.496 -18.389 -4.164 1.00 51.84 229 VAL A C 1
ATOM 1736 O O . VAL A 1 229 ? 12.387 -17.849 -4.192 1.00 51.84 229 VAL A O 1
ATOM 1739 N N . SER A 1 230 ? 14.549 -17.893 -3.512 1.00 62.62 230 SER A N 1
ATOM 1740 C CA . SER A 1 230 ? 14.501 -16.639 -2.761 1.00 62.62 230 SER A CA 1
ATOM 1741 C C . SER A 1 230 ? 14.046 -15.485 -3.656 1.00 62.62 230 SER A C 1
ATOM 1743 O O . SER A 1 230 ? 14.445 -15.380 -4.822 1.00 62.62 230 SER A O 1
ATOM 1745 N N . THR A 1 231 ? 13.218 -14.586 -3.120 1.00 67.38 231 THR A N 1
ATOM 1746 C CA . THR A 1 231 ? 12.798 -13.385 -3.865 1.00 67.38 231 THR A CA 1
ATOM 1747 C C . THR A 1 231 ? 13.995 -12.553 -4.306 1.00 67.38 231 THR A C 1
ATOM 1749 O O . THR A 1 231 ? 13.984 -12.017 -5.409 1.00 67.38 231 THR A O 1
ATOM 1752 N N . ASN A 1 232 ? 15.061 -12.509 -3.507 1.00 69.62 232 ASN A N 1
ATOM 1753 C CA . ASN A 1 232 ? 16.286 -11.796 -3.863 1.00 69.62 232 ASN A CA 1
ATOM 1754 C C . ASN A 1 232 ? 16.942 -12.389 -5.117 1.00 69.62 232 ASN A C 1
ATOM 1756 O O . ASN A 1 232 ? 17.245 -11.641 -6.039 1.00 69.62 232 ASN A O 1
ATOM 1760 N N . ALA A 1 233 ? 17.037 -13.718 -5.225 1.00 69.00 233 ALA A N 1
ATOM 1761 C CA . ALA A 1 233 ? 17.545 -14.358 -6.437 1.00 69.00 233 ALA A CA 1
ATOM 1762 C C . ALA A 1 233 ? 16.635 -14.105 -7.652 1.00 69.00 233 ALA A C 1
ATOM 1764 O O . ALA A 1 233 ? 17.127 -13.912 -8.764 1.00 69.00 233 ALA A O 1
ATOM 1765 N N . LYS A 1 234 ? 15.305 -14.064 -7.464 1.00 76.81 234 LYS A N 1
ATOM 1766 C CA . LYS A 1 234 ? 14.366 -13.699 -8.543 1.00 76.81 234 LYS A CA 1
ATOM 1767 C C . LYS A 1 234 ? 14.544 -12.248 -8.990 1.00 76.81 234 LYS A C 1
ATOM 1769 O O . LYS A 1 234 ? 14.513 -11.990 -10.189 1.00 76.81 234 LYS A O 1
ATOM 1774 N N . LEU A 1 235 ? 14.737 -11.324 -8.048 1.00 80.00 235 LEU A N 1
ATOM 1775 C CA . LEU A 1 235 ? 14.988 -9.908 -8.320 1.00 80.00 235 LEU A CA 1
ATOM 1776 C C . LEU A 1 235 ? 16.307 -9.704 -9.062 1.00 80.00 235 LEU A C 1
ATOM 1778 O O . LEU A 1 235 ? 16.325 -9.018 -10.077 1.00 80.00 235 LEU A O 1
ATOM 1782 N N . GLU A 1 236 ? 17.389 -10.336 -8.610 1.00 82.94 236 GLU A N 1
ATOM 1783 C CA . GLU A 1 236 ? 18.694 -10.280 -9.277 1.00 82.94 236 GLU A CA 1
ATOM 1784 C C . GLU A 1 236 ? 18.631 -10.863 -10.692 1.00 82.94 236 GLU A C 1
ATOM 1786 O O . GLU A 1 236 ? 19.132 -10.253 -11.637 1.00 82.94 236 GLU A O 1
ATOM 1791 N N . ASN A 1 237 ? 17.955 -12.004 -10.866 1.00 83.81 237 ASN A N 1
ATOM 1792 C CA . ASN A 1 237 ? 17.757 -12.608 -12.182 1.00 83.81 237 ASN A CA 1
ATOM 1793 C C . ASN A 1 237 ? 16.930 -11.700 -13.102 1.00 83.81 237 ASN A C 1
ATOM 1795 O O . ASN A 1 237 ? 17.293 -11.509 -14.262 1.00 83.81 237 ASN A O 1
ATOM 1799 N N . LEU A 1 238 ? 15.845 -11.113 -12.584 1.00 84.88 238 LEU A N 1
ATOM 1800 C CA . LEU A 1 238 ? 15.027 -10.171 -13.341 1.00 84.88 238 LEU A CA 1
ATOM 1801 C C . LEU A 1 238 ? 15.849 -8.948 -13.747 1.00 84.88 238 LEU A C 1
ATOM 1803 O O . LEU A 1 238 ? 15.876 -8.624 -14.928 1.00 84.88 238 LEU A O 1
ATOM 1807 N N . ARG A 1 239 ? 16.563 -8.312 -12.812 1.00 85.62 239 ARG A N 1
ATOM 1808 C CA . ARG A 1 239 ? 17.433 -7.165 -13.108 1.00 85.62 239 ARG A CA 1
ATOM 1809 C C . ARG A 1 239 ? 18.490 -7.512 -14.154 1.00 85.62 239 ARG A C 1
ATOM 1811 O O . ARG A 1 239 ? 18.675 -6.745 -15.091 1.00 85.62 239 ARG A O 1
ATOM 1818 N N . SER A 1 240 ? 19.134 -8.678 -14.053 1.00 87.19 240 SER A N 1
ATOM 1819 C CA . SER A 1 240 ? 20.104 -9.129 -15.060 1.00 87.19 240 SER A CA 1
ATOM 1820 C C . SER A 1 240 ? 19.495 -9.211 -16.458 1.00 87.19 240 SER A C 1
ATOM 1822 O O . SER A 1 240 ? 20.164 -8.846 -17.416 1.00 87.19 240 SER A O 1
ATOM 1824 N N . LYS A 1 241 ? 18.243 -9.666 -16.581 1.00 87.62 241 LYS A N 1
ATOM 1825 C CA . LYS A 1 241 ? 17.537 -9.729 -17.869 1.00 87.62 241 LYS A CA 1
ATOM 1826 C C . LYS A 1 241 ? 17.064 -8.360 -18.345 1.00 87.62 241 LYS A C 1
ATOM 1828 O O . LYS A 1 241 ? 17.126 -8.073 -19.531 1.00 87.62 241 LYS A O 1
ATOM 1833 N N . LEU A 1 242 ? 16.603 -7.503 -17.435 1.00 90.38 242 LEU A N 1
ATOM 1834 C CA . LEU A 1 242 ? 16.186 -6.141 -17.775 1.00 90.38 242 LEU A CA 1
ATOM 1835 C C . LEU A 1 242 ? 17.355 -5.319 -18.341 1.00 90.38 242 LEU A C 1
ATOM 1837 O O . LEU A 1 242 ? 17.145 -4.538 -19.263 1.00 90.38 242 LEU A O 1
ATOM 1841 N N . LYS A 1 243 ? 18.587 -5.565 -17.875 1.00 90.44 243 LYS A N 1
ATOM 1842 C CA . LYS A 1 243 ? 19.817 -4.951 -18.411 1.00 90.44 243 LYS A CA 1
ATOM 1843 C C . LYS A 1 243 ? 20.099 -5.280 -19.879 1.00 90.44 243 LYS A C 1
ATOM 1845 O O . LYS A 1 243 ? 20.892 -4.590 -20.510 1.00 90.44 243 LYS A O 1
ATOM 1850 N N . GLU A 1 244 ? 19.475 -6.319 -20.432 1.00 91.12 244 GLU A N 1
ATOM 1851 C CA . GLU A 1 244 ? 19.588 -6.652 -21.858 1.00 91.12 244 GLU A CA 1
ATOM 1852 C C . GLU A 1 244 ? 18.699 -5.754 -22.738 1.00 91.12 244 GLU A C 1
ATOM 1854 O O . GLU A 1 244 ? 18.945 -5.650 -23.938 1.00 91.12 244 GLU A O 1
ATOM 1859 N N . ILE A 1 245 ? 17.676 -5.107 -22.160 1.00 91.19 245 ILE A N 1
ATOM 1860 C CA . ILE A 1 245 ? 16.641 -4.355 -22.894 1.00 91.19 245 ILE A CA 1
ATOM 1861 C C . ILE A 1 245 ? 16.497 -2.889 -22.460 1.00 91.19 245 ILE A C 1
ATOM 1863 O O . ILE A 1 245 ? 15.876 -2.110 -23.179 1.00 91.19 245 ILE A O 1
ATOM 1867 N N . ALA A 1 246 ? 17.058 -2.499 -21.315 1.00 91.62 246 ALA A N 1
ATOM 1868 C CA . ALA A 1 246 ? 16.955 -1.155 -20.757 1.00 91.62 246 ALA A CA 1
ATOM 1869 C C . ALA A 1 246 ? 18.235 -0.740 -20.016 1.00 91.62 246 ALA A C 1
ATOM 1871 O O . ALA A 1 246 ? 19.027 -1.589 -19.598 1.00 91.62 246 ALA A O 1
ATOM 1872 N N . SER A 1 247 ? 18.436 0.570 -19.844 1.00 91.44 247 SER A N 1
ATOM 1873 C CA . SER A 1 247 ? 19.550 1.082 -19.042 1.00 91.44 247 SER A CA 1
ATOM 1874 C C . SER A 1 247 ? 19.299 0.876 -17.543 1.00 91.44 247 SER A C 1
ATOM 1876 O O . SER A 1 247 ? 18.156 0.729 -17.111 1.00 91.44 247 SER A O 1
ATOM 1878 N N . GLU A 1 248 ? 20.360 0.892 -16.728 1.00 89.94 248 GLU A N 1
ATOM 1879 C CA . GLU A 1 248 ? 20.203 0.808 -15.266 1.00 89.94 248 GLU A CA 1
ATOM 1880 C C . GLU A 1 248 ? 19.373 1.979 -14.723 1.00 89.94 248 GLU A C 1
ATOM 1882 O O . GLU A 1 248 ? 18.545 1.786 -13.841 1.00 89.94 248 GLU A O 1
ATOM 1887 N N . GLU A 1 249 ? 19.527 3.169 -15.310 1.00 89.81 249 GLU A N 1
ATOM 1888 C CA . GLU A 1 249 ? 18.754 4.360 -14.947 1.00 89.81 249 GLU A CA 1
ATOM 1889 C C . GLU A 1 249 ? 17.251 4.170 -15.210 1.00 89.81 249 GLU A C 1
ATOM 1891 O O . GLU A 1 249 ? 16.431 4.542 -14.373 1.00 89.81 249 GLU A O 1
ATOM 1896 N N . ASP A 1 250 ? 16.874 3.521 -16.317 1.00 91.06 250 ASP A N 1
ATOM 1897 C CA . ASP A 1 250 ? 15.466 3.232 -16.612 1.00 91.06 250 ASP A CA 1
ATOM 1898 C C . ASP A 1 250 ? 14.877 2.202 -15.633 1.00 91.06 250 ASP A C 1
ATOM 1900 O O . ASP A 1 250 ? 13.730 2.333 -15.195 1.00 91.06 250 ASP A O 1
ATOM 1904 N N . ILE A 1 251 ? 15.655 1.172 -15.276 1.00 89.56 251 ILE A N 1
ATOM 1905 C CA . ILE A 1 251 ? 15.238 0.129 -14.325 1.00 89.56 251 ILE A CA 1
ATOM 1906 C C . ILE A 1 251 ? 15.045 0.740 -12.938 1.00 89.56 251 ILE A C 1
ATOM 1908 O O . ILE A 1 251 ? 13.992 0.551 -12.321 1.00 89.56 251 ILE A O 1
ATOM 1912 N N . GLU A 1 252 ? 16.035 1.502 -12.469 1.00 90.25 252 GLU A N 1
ATOM 1913 C CA . GLU A 1 252 ? 15.952 2.231 -11.207 1.00 90.25 252 GLU A CA 1
ATOM 1914 C C . GLU A 1 252 ? 14.764 3.191 -11.216 1.00 90.25 252 GLU A C 1
ATOM 1916 O O . GLU A 1 252 ? 13.991 3.197 -10.262 1.00 90.25 252 GLU A O 1
ATOM 1921 N N . GLY A 1 253 ? 14.541 3.916 -12.315 1.00 90.50 253 GLY A N 1
ATOM 1922 C CA . GLY A 1 253 ? 13.410 4.825 -12.465 1.00 90.50 253 GLY A CA 1
ATOM 1923 C C . GLY A 1 253 ? 12.058 4.156 -12.202 1.00 90.50 253 GLY A C 1
ATOM 1924 O O . GLY A 1 253 ? 11.228 4.724 -11.494 1.00 90.50 253 GLY A O 1
ATOM 1925 N N . VAL A 1 254 ? 11.835 2.931 -12.696 1.00 90.06 254 VAL A N 1
ATOM 1926 C CA . VAL A 1 254 ? 10.592 2.178 -12.430 1.00 90.06 254 VAL A CA 1
ATOM 1927 C C . VAL A 1 254 ? 10.516 1.702 -10.975 1.00 90.06 254 VAL A C 1
ATOM 1929 O O . VAL A 1 254 ? 9.455 1.789 -10.352 1.00 90.06 254 VAL A O 1
ATOM 1932 N N . GLU A 1 255 ? 11.622 1.221 -10.408 1.00 88.50 255 GLU A N 1
ATOM 1933 C CA . GLU A 1 255 ? 11.676 0.773 -9.011 1.00 88.50 255 GLU A CA 1
ATOM 1934 C C . GLU A 1 255 ? 11.507 1.932 -8.008 1.00 88.50 255 GLU A C 1
ATOM 1936 O O . GLU A 1 255 ? 10.959 1.750 -6.914 1.00 88.50 255 GLU A O 1
ATOM 1941 N N . GLU A 1 256 ? 11.934 3.141 -8.367 1.00 90.62 256 GLU A N 1
ATOM 1942 C CA . GLU A 1 256 ? 11.810 4.335 -7.535 1.00 90.62 256 GLU A CA 1
ATOM 1943 C C . GLU A 1 256 ? 10.362 4.777 -7.342 1.00 90.62 256 GLU A C 1
ATOM 1945 O O . GLU A 1 256 ? 10.029 5.191 -6.228 1.00 90.62 256 GLU A O 1
ATOM 1950 N N . ILE A 1 257 ? 9.500 4.645 -8.368 1.00 89.38 257 ILE A N 1
ATOM 1951 C CA . ILE A 1 257 ? 8.093 5.110 -8.357 1.00 89.38 257 ILE A CA 1
ATOM 1952 C C . ILE A 1 257 ? 7.388 4.690 -7.066 1.00 89.38 257 ILE A C 1
ATOM 1954 O O . ILE A 1 257 ? 6.671 5.475 -6.450 1.00 89.38 257 ILE A O 1
ATOM 1958 N N . PHE A 1 258 ? 7.621 3.452 -6.635 1.00 87.50 258 PHE A N 1
ATOM 1959 C CA . PHE A 1 258 ? 6.992 2.864 -5.460 1.00 87.50 258 PHE A CA 1
ATOM 1960 C C . PHE A 1 258 ? 7.957 2.650 -4.288 1.00 87.50 258 PHE A C 1
ATOM 1962 O O . PHE A 1 258 ? 7.629 1.924 -3.353 1.00 87.50 258 PHE A O 1
ATOM 1969 N N . GLY A 1 259 ? 9.128 3.286 -4.273 1.00 83.19 259 GLY A N 1
ATOM 1970 C CA . GLY A 1 259 ? 10.052 3.135 -3.147 1.00 83.19 259 GLY A CA 1
ATOM 1971 C C . GLY A 1 259 ? 10.643 1.728 -3.025 1.00 83.19 259 GLY A C 1
ATOM 1972 O O . GLY A 1 259 ? 10.897 1.274 -1.905 1.00 83.19 259 GLY A O 1
ATOM 1973 N N . LEU A 1 260 ? 10.793 1.029 -4.154 1.00 84.50 260 LEU A N 1
ATOM 1974 C CA . LEU A 1 260 ? 11.253 -0.358 -4.235 1.00 84.50 260 LEU A CA 1
ATOM 1975 C C . LEU A 1 260 ? 12.737 -0.480 -4.590 1.00 84.50 260 LEU A C 1
ATOM 1977 O O . LEU A 1 260 ? 13.297 -1.567 -4.432 1.00 84.50 260 LEU A O 1
ATOM 1981 N N . ARG A 1 261 ? 13.379 0.610 -5.035 1.00 82.56 261 ARG A N 1
ATOM 1982 C CA . ARG A 1 261 ? 14.823 0.623 -5.293 1.00 82.56 261 ARG A CA 1
ATOM 1983 C C . ARG A 1 261 ? 15.561 0.291 -3.996 1.00 82.56 261 ARG A C 1
ATOM 1985 O O . ARG A 1 261 ? 15.332 0.943 -2.971 1.00 82.56 261 ARG A O 1
ATOM 1992 N N . ARG A 1 262 ? 16.404 -0.743 -4.059 1.00 71.25 262 ARG A N 1
ATOM 1993 C CA . ARG A 1 262 ? 17.305 -1.171 -2.982 1.00 71.25 262 ARG A CA 1
ATOM 1994 C C . ARG A 1 262 ? 18.659 -0.493 -3.169 1.00 71.25 262 ARG A C 1
ATOM 1996 O O . ARG A 1 262 ? 19.278 -0.692 -4.213 1.00 71.25 262 ARG A O 1
ATOM 2003 N N . ASP A 1 263 ? 19.034 0.322 -2.193 1.00 59.31 263 ASP A N 1
ATOM 2004 C CA . ASP A 1 263 ? 20.333 0.974 -2.009 1.00 59.31 263 ASP A CA 1
ATOM 2005 C C . ASP A 1 263 ? 21.343 0.085 -1.264 1.00 59.31 263 ASP A C 1
ATOM 2007 O O . ASP A 1 263 ? 20.913 -0.760 -0.443 1.00 59.31 263 ASP A O 1
#